Protein AF-C6KTM2-F1 (afdb_monomer)

Foldseek 3Di:
DEEEEAEPVRLVVVLCVVFVVQPPPVYHYHDPDYLVCLLVVLVVVVVPDVDYHYDHPLDPDSSLLSVLLPAQEAEQEDQLAPVSLVSSVVSVVSSVVSCVVSVHRRHYAYAHEQDDPDDDPSSVVSVVVCVVVVHHHQPAHHHNAPLVVLCSVPPHDLVPDDCVSGPPSVVNVVRVVSRVVSVVVVSVVVVVVVD

Solvent-accessible surface area (backbone atoms only — not comparable to full-atom values): 10997 Å² total; per-residue (Å²): 66,36,39,36,22,42,26,94,81,31,66,60,35,50,46,44,67,76,24,53,90,43,48,55,93,68,53,46,75,45,52,91,42,43,67,88,46,41,59,61,52,50,57,60,44,53,77,74,29,98,44,69,48,76,44,64,52,100,54,100,46,68,45,49,52,52,50,54,70,70,38,76,63,46,78,43,77,27,66,47,45,71,72,40,52,58,52,48,51,52,52,50,54,48,49,54,50,44,21,62,75,72,73,44,91,55,46,61,29,40,27,46,28,62,38,61,98,71,76,52,73,61,31,52,49,51,52,50,54,35,52,76,70,67,50,53,61,48,95,37,53,41,61,65,52,72,52,72,60,43,28,76,74,71,38,44,49,61,85,70,53,43,70,89,78,30,85,64,31,65,67,52,40,52,40,52,50,46,36,54,49,46,52,53,50,55,53,50,53,50,55,63,74,74,107

Radius of gyration: 17.2 Å; Cα contacts (8 Å, |Δi|>4): 267; chains: 1; bounding box: 42×38×42 Å

Mean predicted aligned error: 3.81 Å

Sequence (195 aa):
MTLIDADPNQPLATWASRFGDSVPKQLEVMGGINEESIVDAIDTAAEKCPFVIVDLEGSANLTASYAISRADLVLIPMRGKQLDADQAGRVIALIERESKAFRRKIDYRVVFSMTTALQSREQRHIRTTLEEKGIPILPASMMERAAFSAMFQLGGTIFDLSEEDVSNPRTAQENAQQLATAVIETLREQETAAA

pLDDT: mean 92.87, std 5.0, range [58.59, 98.06]

Structure (mmCIF, N/CA/C/O backbone):
data_AF-C6KTM2-F1
#
_entry.id   AF-C6KTM2-F1
#
loop_
_atom_site.group_PDB
_atom_site.id
_atom_site.type_symbol
_atom_site.label_atom_id
_atom_site.label_alt_id
_atom_site.label_comp_id
_atom_site.label_asym_id
_atom_site.label_entity_id
_atom_site.label_seq_id
_atom_site.pdbx_PDB_ins_code
_atom_site.Cartn_x
_atom_site.Cartn_y
_atom_site.Cartn_z
_atom_site.occupancy
_atom_site.B_iso_or_equiv
_atom_site.auth_seq_id
_atom_site.auth_comp_id
_atom_site.auth_asym_id
_atom_site.auth_atom_id
_atom_site.pdbx_PDB_model_num
ATOM 1 N N . MET A 1 1 ? -2.874 -15.654 -4.953 1.00 93.38 1 MET A N 1
ATOM 2 C CA . MET A 1 1 ? -3.136 -14.268 -4.508 1.00 93.38 1 MET A CA 1
ATOM 3 C C . MET A 1 1 ? -4.054 -13.654 -5.535 1.00 93.38 1 MET A C 1
ATOM 5 O O . MET A 1 1 ? -3.885 -13.966 -6.711 1.00 93.38 1 MET A O 1
ATOM 9 N N . THR A 1 2 ? -4.972 -12.799 -5.106 1.00 97.56 2 THR A N 1
ATOM 10 C CA . THR A 1 2 ? -5.896 -12.112 -6.011 1.00 97.56 2 THR A CA 1
ATOM 11 C C . THR A 1 2 ? -5.719 -10.604 -5.873 1.00 97.56 2 THR A C 1
ATOM 13 O O . THR A 1 2 ? -5.645 -10.085 -4.758 1.00 97.56 2 THR A O 1
ATOM 16 N N . LEU A 1 3 ? -5.611 -9.912 -7.006 1.00 96.94 3 LEU A N 1
ATOM 17 C CA . LEU A 1 3 ? -5.648 -8.456 -7.101 1.00 96.94 3 LEU A CA 1
ATOM 18 C C . LEU A 1 3 ? -7.035 -8.042 -7.585 1.00 96.94 3 LEU A C 1
ATOM 20 O O . LEU A 1 3 ? -7.502 -8.530 -8.613 1.00 96.94 3 LEU A O 1
ATOM 24 N N . ILE A 1 4 ? -7.679 -7.149 -6.851 1.00 97.56 4 ILE A N 1
ATOM 25 C CA . ILE A 1 4 ? -8.987 -6.589 -7.176 1.00 97.56 4 ILE A CA 1
ATOM 26 C C . ILE A 1 4 ? -8.757 -5.135 -7.575 1.00 97.56 4 ILE A C 1
ATOM 28 O O . ILE A 1 4 ? -8.340 -4.332 -6.748 1.00 97.56 4 ILE A O 1
ATOM 32 N N . ASP A 1 5 ? -9.002 -4.812 -8.839 1.00 95.88 5 ASP A N 1
ATOM 33 C CA . ASP A 1 5 ? -8.869 -3.470 -9.399 1.00 95.88 5 ASP A CA 1
ATOM 34 C C . ASP A 1 5 ? -10.224 -2.757 -9.347 1.00 95.88 5 ASP A C 1
ATOM 36 O O . ASP A 1 5 ? -11.117 -3.006 -10.166 1.00 95.88 5 ASP A O 1
ATOM 40 N N . ALA A 1 6 ? -10.383 -1.920 -8.324 1.00 94.19 6 ALA A N 1
ATOM 41 C CA . ALA A 1 6 ? -11.560 -1.095 -8.084 1.00 94.19 6 ALA A CA 1
ATOM 42 C C . ALA A 1 6 ? -11.273 0.401 -8.328 1.00 94.19 6 ALA A C 1
ATOM 44 O O . ALA A 1 6 ? -12.066 1.260 -7.931 1.00 94.19 6 ALA A O 1
ATOM 45 N N . ASP A 1 7 ? -10.157 0.729 -8.990 1.00 90.75 7 ASP A N 1
ATOM 46 C CA . ASP A 1 7 ? -9.934 2.054 -9.563 1.00 90.75 7 ASP A CA 1
ATOM 47 C C . ASP A 1 7 ? -10.753 2.172 -10.866 1.00 90.75 7 ASP A C 1
ATOM 49 O O . ASP A 1 7 ? -10.654 1.304 -11.742 1.00 90.75 7 ASP A O 1
ATOM 53 N N . PRO A 1 8 ? -11.549 3.240 -11.063 1.00 88.44 8 PRO A N 1
ATOM 54 C CA . PRO A 1 8 ? -12.299 3.439 -12.304 1.00 88.44 8 PRO A CA 1
ATOM 55 C C . PRO A 1 8 ? -11.443 3.431 -13.584 1.00 88.44 8 PRO A C 1
ATOM 57 O O . PRO A 1 8 ? -11.954 3.106 -14.658 1.00 88.44 8 PRO A O 1
ATOM 60 N N . ASN A 1 9 ? -10.153 3.771 -13.490 1.00 91.44 9 ASN A N 1
ATOM 61 C CA . ASN A 1 9 ? -9.197 3.750 -14.603 1.00 91.44 9 ASN A CA 1
ATOM 62 C C . ASN A 1 9 ? -8.665 2.346 -14.925 1.00 91.44 9 ASN A C 1
ATOM 64 O O . ASN A 1 9 ? -8.047 2.161 -15.974 1.00 91.44 9 ASN A O 1
ATOM 68 N N . GLN A 1 10 ? -8.887 1.377 -14.037 1.00 92.38 10 GLN A N 1
ATOM 69 C CA . GLN A 1 10 ? -8.529 -0.031 -14.185 1.00 92.38 10 GLN A CA 1
ATOM 70 C C . GLN A 1 10 ? -7.085 -0.299 -14.670 1.00 92.38 10 GLN A C 1
ATOM 72 O O . GLN A 1 10 ? -6.880 -1.026 -15.658 1.00 92.38 10 GLN A O 1
ATOM 77 N N . PRO A 1 11 ? -6.053 0.311 -14.050 1.00 92.56 11 PRO A N 1
ATOM 78 C CA . PRO A 1 11 ? -4.672 0.167 -14.502 1.00 92.56 11 PRO A CA 1
ATOM 79 C C . PRO A 1 11 ? -4.146 -1.270 -14.365 1.00 92.56 11 PRO A C 1
ATOM 81 O O . PRO A 1 11 ? -3.399 -1.724 -15.238 1.00 92.56 11 PRO A O 1
ATOM 84 N N . LEU A 1 12 ? -4.538 -2.006 -13.319 1.00 93.62 12 LEU A N 1
ATOM 85 C CA . LEU A 1 12 ? -4.083 -3.379 -13.084 1.00 93.62 12 LEU A CA 1
ATOM 86 C C . LEU A 1 12 ? -4.751 -4.351 -14.054 1.00 93.62 12 LEU A C 1
ATOM 88 O O . LEU A 1 12 ? -4.067 -5.183 -14.654 1.00 93.62 12 LEU A O 1
ATOM 92 N N . ALA A 1 13 ? -6.061 -4.221 -14.270 1.00 94.50 13 ALA A N 1
ATOM 93 C CA . ALA A 1 13 ? -6.775 -5.043 -15.244 1.00 94.50 13 ALA A CA 1
ATOM 94 C C . ALA A 1 13 ? -6.271 -4.773 -16.671 1.00 94.50 13 ALA A C 1
ATOM 96 O O . ALA A 1 13 ? -6.085 -5.703 -17.459 1.00 94.50 13 ALA A O 1
ATOM 97 N N . THR A 1 14 ? -5.967 -3.509 -16.990 1.00 94.88 14 THR A N 1
ATOM 98 C CA . THR A 1 14 ? -5.356 -3.130 -18.272 1.00 94.88 14 THR A CA 1
ATOM 99 C C . THR A 1 14 ? -3.975 -3.760 -18.448 1.00 94.88 14 THR A C 1
ATOM 101 O O . THR A 1 14 ? -3.676 -4.283 -19.523 1.00 94.88 14 THR A O 1
ATOM 104 N N . TRP A 1 15 ? -3.132 -3.737 -17.411 1.00 94.88 15 TRP A N 1
ATOM 105 C CA . TRP A 1 15 ? -1.822 -4.393 -17.428 1.00 94.88 15 TRP A CA 1
ATOM 106 C C . TRP A 1 15 ? -1.948 -5.908 -17.634 1.00 94.88 15 TRP A C 1
ATOM 108 O O . TRP A 1 15 ? -1.301 -6.452 -18.530 1.00 94.88 15 TRP A O 1
ATOM 118 N N . ALA A 1 16 ? -2.830 -6.569 -16.881 1.00 94.81 16 ALA A N 1
ATOM 119 C CA . ALA A 1 16 ? -3.033 -8.013 -16.964 1.00 94.81 16 ALA A CA 1
ATOM 120 C C . ALA A 1 16 ? -3.567 -8.448 -18.336 1.00 94.81 16 ALA A C 1
ATOM 122 O O . ALA A 1 16 ? -3.114 -9.443 -18.891 1.00 94.81 16 ALA A O 1
ATOM 123 N N . SER A 1 17 ? -4.486 -7.672 -18.918 1.00 94.88 17 SER A N 1
ATOM 124 C CA . SER A 1 17 ? -5.005 -7.915 -20.267 1.00 94.88 17 SER A CA 1
ATOM 125 C C . SER A 1 17 ? -3.928 -7.725 -21.341 1.00 94.88 17 SER A C 1
ATOM 127 O O . SER A 1 17 ? -3.798 -8.540 -22.254 1.00 94.88 17 SER A O 1
ATOM 129 N N . ARG A 1 18 ? -3.105 -6.675 -21.216 1.00 94.88 18 ARG A N 1
ATOM 130 C CA . ARG A 1 18 ? -2.030 -6.373 -22.172 1.00 94.88 18 ARG A CA 1
ATOM 131 C C . ARG A 1 18 ? -0.916 -7.421 -22.162 1.00 94.88 18 ARG A C 1
ATOM 133 O O . ARG A 1 18 ? -0.362 -7.708 -23.219 1.00 94.88 18 ARG A O 1
ATOM 140 N N . PHE A 1 19 ? -0.585 -7.964 -20.992 1.00 93.50 19 PHE A N 1
ATOM 141 C CA . PHE A 1 19 ? 0.551 -8.867 -20.790 1.00 93.50 19 PHE A CA 1
ATOM 142 C C . PHE A 1 19 ? 0.131 -10.213 -20.195 1.00 93.50 19 PHE A C 1
ATOM 144 O O . PHE A 1 19 ? 0.820 -10.732 -19.320 1.00 93.50 19 PHE A O 1
ATOM 151 N N . GLY A 1 20 ? -0.989 -10.781 -20.655 1.00 90.88 20 GLY A N 1
ATOM 152 C CA . GLY A 1 20 ? -1.589 -11.984 -20.064 1.00 90.88 20 GLY A CA 1
ATOM 153 C C . GLY A 1 20 ? -0.616 -13.153 -19.867 1.00 90.88 20 GLY A C 1
ATOM 154 O O . GLY A 1 20 ? -0.625 -13.775 -18.810 1.00 90.88 20 GLY A O 1
ATOM 155 N N . ASP A 1 21 ? 0.280 -13.396 -20.829 1.00 91.44 21 ASP A N 1
ATOM 156 C CA . ASP A 1 21 ? 1.285 -14.470 -20.745 1.00 91.44 21 ASP A CA 1
ATOM 157 C C . ASP A 1 21 ? 2.376 -14.216 -19.690 1.00 91.44 21 ASP A C 1
ATOM 159 O O . ASP A 1 21 ? 3.001 -15.158 -19.199 1.00 91.44 21 ASP A O 1
ATOM 163 N N . SER A 1 22 ? 2.598 -12.951 -19.330 1.00 90.88 22 SER A N 1
ATOM 164 C CA . SER A 1 22 ? 3.580 -12.528 -18.328 1.00 90.88 22 SER A CA 1
ATOM 165 C C . SER A 1 22 ? 2.972 -12.387 -16.930 1.00 90.88 22 SER A C 1
ATOM 167 O O . SER A 1 22 ? 3.706 -12.168 -15.966 1.00 90.88 22 SER A O 1
ATOM 169 N N . VAL A 1 23 ? 1.647 -12.498 -16.785 1.00 91.56 23 VAL A N 1
ATOM 170 C CA . VAL A 1 23 ? 1.006 -12.525 -15.466 1.00 91.56 23 VAL A CA 1
ATOM 171 C C . VAL A 1 23 ? 1.365 -13.851 -14.781 1.00 91.56 23 VAL A C 1
ATOM 173 O O . VAL A 1 23 ? 1.149 -14.922 -15.357 1.00 91.56 23 VAL A O 1
ATOM 176 N N . PRO A 1 24 ? 1.903 -13.836 -13.545 1.00 92.50 24 PRO A N 1
ATOM 177 C CA . PRO A 1 24 ? 2.220 -15.068 -12.836 1.00 92.50 24 PRO A CA 1
ATOM 178 C C . PRO A 1 24 ? 1.001 -15.988 -12.721 1.00 92.50 24 PRO A C 1
ATOM 180 O O . PRO A 1 24 ? -0.062 -15.565 -12.285 1.00 92.50 24 PRO A O 1
ATOM 183 N N . LYS A 1 25 ? 1.162 -17.285 -13.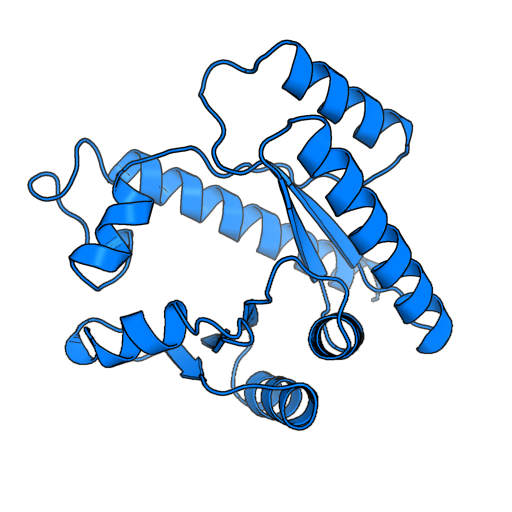011 1.00 91.38 25 LYS A N 1
ATOM 184 C CA . LYS A 1 25 ? 0.049 -18.263 -13.014 1.00 91.38 25 LYS A CA 1
ATOM 185 C C . LYS A 1 25 ? -0.719 -18.386 -11.689 1.00 91.38 25 LYS A C 1
ATOM 187 O O . LYS A 1 25 ? -1.819 -18.920 -11.668 1.00 91.38 25 LYS A O 1
ATOM 192 N N . GLN A 1 26 ? -0.109 -17.969 -10.581 1.00 91.06 26 GLN A N 1
ATOM 193 C CA . GLN A 1 26 ? -0.693 -18.003 -9.232 1.00 91.06 26 GLN A CA 1
ATOM 194 C C . GLN A 1 26 ? -1.328 -16.661 -8.815 1.00 91.06 26 GLN A C 1
ATOM 196 O O . GLN A 1 26 ? -1.766 -16.509 -7.666 1.00 91.06 26 GLN A O 1
ATOM 201 N N . LEU A 1 27 ? -1.323 -15.684 -9.724 1.00 93.69 27 LEU A N 1
ATOM 202 C CA . LEU A 1 27 ? -1.894 -14.360 -9.556 1.00 93.69 27 LEU A CA 1
ATOM 203 C C . LEU A 1 27 ? -3.165 -14.251 -10.396 1.00 93.69 27 LEU A C 1
ATOM 205 O O . LEU A 1 27 ? -3.128 -14.381 -11.616 1.00 93.69 27 LEU A O 1
ATOM 209 N N . GLU A 1 28 ? -4.280 -13.986 -9.732 1.00 95.31 28 GLU A N 1
ATOM 210 C CA . GLU A 1 28 ? -5.537 -13.629 -10.383 1.00 95.31 28 GLU A CA 1
ATOM 211 C C . GLU A 1 28 ? -5.707 -12.108 -10.338 1.00 95.31 28 GLU A C 1
ATOM 213 O O . GLU A 1 28 ? -5.408 -11.487 -9.318 1.00 95.31 28 GLU A O 1
ATOM 218 N N . VAL A 1 29 ? -6.178 -11.506 -11.433 1.00 96.06 29 VAL A N 1
ATOM 219 C CA . VAL A 1 29 ? -6.493 -10.073 -11.503 1.00 96.06 29 VAL A CA 1
ATOM 220 C C . VAL A 1 29 ? -7.954 -9.917 -11.903 1.00 96.06 29 VAL A C 1
ATOM 222 O O . VAL A 1 29 ? -8.361 -10.367 -12.973 1.00 96.06 29 VAL A O 1
ATOM 225 N N . MET A 1 30 ? -8.738 -9.282 -11.038 1.00 95.81 30 MET A N 1
ATOM 226 C CA . MET A 1 30 ? -10.159 -9.013 -11.230 1.00 95.81 30 MET A CA 1
ATOM 227 C C . MET A 1 30 ? -10.354 -7.522 -11.502 1.00 95.81 30 MET A C 1
ATOM 229 O O . MET A 1 30 ? -10.044 -6.703 -10.644 1.00 95.81 30 MET A O 1
ATOM 233 N N . GLY A 1 31 ? -10.856 -7.173 -12.687 1.00 94.81 31 GLY A N 1
ATOM 234 C CA . GLY A 1 31 ? -11.213 -5.798 -13.057 1.00 94.81 31 GLY A CA 1
ATOM 235 C C . GLY A 1 31 ? -12.721 -5.558 -13.075 1.00 94.81 31 GLY A C 1
ATOM 236 O O . GLY A 1 31 ? -13.510 -6.479 -12.862 1.00 94.81 31 GLY A O 1
ATOM 237 N N . GLY A 1 32 ? -13.120 -4.322 -13.379 1.00 90.38 32 GLY A N 1
ATOM 238 C CA . GLY A 1 32 ? -14.528 -3.930 -13.498 1.00 90.38 32 GLY A CA 1
ATOM 239 C C . GLY A 1 32 ? -15.298 -3.960 -12.177 1.00 90.38 32 GLY A C 1
ATOM 240 O O . GLY A 1 32 ? -16.504 -4.194 -12.183 1.00 90.38 32 GLY A O 1
ATOM 241 N N . ILE A 1 33 ? -14.603 -3.762 -11.057 1.00 93.94 33 ILE A N 1
ATOM 242 C CA . ILE A 1 33 ? -15.175 -3.833 -9.714 1.00 93.94 33 ILE A CA 1
ATOM 243 C C . ILE A 1 33 ? -15.744 -2.469 -9.322 1.00 93.94 33 ILE A C 1
ATOM 245 O O . ILE A 1 33 ? -15.085 -1.444 -9.480 1.00 93.94 33 ILE A O 1
ATOM 249 N N . ASN A 1 34 ? -16.972 -2.457 -8.806 1.00 91.75 34 ASN A N 1
ATOM 250 C CA . ASN A 1 34 ? -17.676 -1.246 -8.384 1.00 91.75 34 ASN A CA 1
ATOM 251 C C . ASN A 1 34 ? -18.294 -1.418 -6.986 1.00 91.75 34 ASN A C 1
ATOM 253 O O . ASN A 1 34 ? -18.115 -2.448 -6.334 1.00 91.75 34 ASN A O 1
ATOM 257 N N . GLU A 1 35 ? -19.029 -0.413 -6.513 1.00 91.69 35 GLU A N 1
ATOM 258 C CA . GLU A 1 35 ? -19.668 -0.428 -5.197 1.00 91.69 35 GLU A CA 1
ATOM 259 C C . GLU A 1 35 ? -20.686 -1.564 -5.006 1.00 91.69 35 GLU A C 1
ATOM 261 O O . GLU A 1 35 ? -20.894 -1.992 -3.872 1.00 91.69 35 GLU A O 1
ATOM 266 N N . GLU A 1 36 ? -21.294 -2.072 -6.082 1.00 93.94 36 GLU A N 1
ATOM 267 C CA . GLU A 1 36 ? -22.269 -3.166 -6.028 1.00 93.94 36 GLU A CA 1
ATOM 268 C C . GLU A 1 36 ? -21.584 -4.536 -5.944 1.00 93.94 36 GLU A C 1
ATOM 270 O O . GLU A 1 36 ? -22.114 -5.446 -5.310 1.00 93.94 36 GLU A O 1
ATOM 275 N N . SER A 1 37 ? -20.406 -4.692 -6.558 1.00 96.00 37 SER A N 1
ATOM 276 C CA . SER A 1 37 ? -19.728 -5.987 -6.697 1.00 96.00 37 SER A CA 1
ATOM 277 C C . SER A 1 37 ? -18.535 -6.187 -5.760 1.00 96.00 37 SER A C 1
ATOM 279 O O . SER A 1 37 ? -18.051 -7.310 -5.623 1.00 96.00 37 SER A O 1
ATOM 281 N N . ILE A 1 38 ? -18.008 -5.121 -5.147 1.00 96.25 38 ILE A N 1
ATOM 282 C CA . ILE A 1 38 ? -16.731 -5.178 -4.420 1.00 96.25 38 ILE A CA 1
ATOM 283 C C . ILE A 1 38 ? -16.760 -6.107 -3.208 1.00 96.25 38 ILE A C 1
ATOM 285 O O . ILE A 1 38 ? -15.786 -6.814 -2.963 1.00 96.25 38 ILE A O 1
ATOM 289 N N . VAL A 1 39 ? -17.869 -6.137 -2.470 1.00 96.50 39 VAL A N 1
ATOM 290 C CA . VAL A 1 39 ? -18.004 -6.993 -1.286 1.00 96.50 39 VAL A CA 1
ATOM 291 C C . VAL A 1 39 ? -17.942 -8.464 -1.690 1.00 96.50 39 VAL A C 1
ATOM 293 O O . VAL A 1 39 ? -17.097 -9.199 -1.184 1.00 96.50 39 VAL A O 1
ATOM 296 N N . ASP A 1 40 ? -18.763 -8.862 -2.661 1.00 97.06 40 ASP A N 1
ATOM 297 C CA . ASP A 1 40 ? -18.817 -10.243 -3.146 1.00 97.06 40 ASP A CA 1
ATOM 298 C C . ASP A 1 40 ? -17.491 -10.674 -3.787 1.00 97.06 40 ASP A C 1
ATOM 300 O O . ASP A 1 40 ? -17.060 -11.819 -3.624 1.00 97.06 40 ASP A O 1
ATOM 304 N N . ALA A 1 41 ? -16.814 -9.759 -4.492 1.00 97.38 41 ALA A N 1
ATOM 305 C CA . ALA A 1 41 ? -15.506 -10.015 -5.085 1.00 97.38 41 ALA A CA 1
ATOM 306 C C . ALA A 1 41 ? -14.433 -10.290 -4.021 1.00 97.38 41 ALA A C 1
ATOM 308 O O . ALA A 1 41 ? -13.673 -11.249 -4.166 1.00 97.38 41 ALA A O 1
ATOM 309 N N . ILE A 1 42 ? -14.389 -9.488 -2.950 1.00 97.81 42 ILE A N 1
ATOM 310 C CA . ILE A 1 42 ? -13.453 -9.689 -1.835 1.00 97.81 42 ILE A CA 1
ATOM 311 C C . ILE A 1 42 ? -13.747 -11.013 -1.129 1.00 97.81 42 ILE A C 1
ATOM 313 O O . ILE A 1 42 ? -12.832 -11.822 -0.970 1.00 97.81 42 ILE A O 1
ATOM 317 N N . ASP A 1 43 ? -15.007 -11.256 -0.759 1.00 96.88 43 ASP A N 1
ATOM 318 C CA . ASP A 1 43 ? -15.405 -12.446 -0.001 1.00 96.88 43 ASP A CA 1
ATOM 319 C C . ASP A 1 43 ? -15.110 -13.728 -0.819 1.00 96.88 43 ASP A C 1
ATOM 321 O O . ASP A 1 43 ? -14.467 -14.655 -0.324 1.00 96.88 43 ASP A O 1
ATOM 325 N N . THR A 1 44 ? -15.429 -13.736 -2.121 1.00 96.62 44 THR A N 1
ATOM 326 C CA . THR A 1 44 ? -15.120 -14.860 -3.031 1.00 96.62 44 THR A CA 1
ATOM 327 C C . THR A 1 44 ? -13.615 -15.092 -3.206 1.00 96.62 44 THR A C 1
ATOM 329 O O . THR A 1 44 ? -13.167 -16.236 -3.329 1.00 96.62 44 THR A O 1
ATOM 332 N N . ALA A 1 45 ? -12.815 -14.026 -3.280 1.00 97.38 45 ALA A N 1
ATOM 333 C CA . ALA A 1 45 ? -11.366 -14.139 -3.430 1.00 97.38 45 ALA A CA 1
ATOM 334 C C . ALA A 1 45 ? -10.700 -14.657 -2.143 1.00 97.38 45 ALA A C 1
ATOM 336 O O . ALA A 1 45 ? -9.788 -15.490 -2.212 1.00 97.38 45 ALA A O 1
ATOM 337 N N . ALA A 1 46 ? -11.188 -14.212 -0.982 1.00 96.44 46 ALA A N 1
ATOM 338 C CA . ALA A 1 46 ? -10.687 -14.604 0.333 1.00 96.44 46 ALA A CA 1
ATOM 339 C C . ALA A 1 46 ? -10.924 -16.094 0.633 1.00 96.44 46 ALA A C 1
ATOM 341 O O . ALA A 1 46 ? -10.092 -16.736 1.269 1.00 96.44 46 ALA A O 1
ATOM 342 N N . GLU A 1 47 ? -12.001 -16.685 0.107 1.00 96.12 47 GLU A N 1
ATOM 343 C CA . GLU A 1 47 ? -12.241 -18.134 0.208 1.00 96.12 47 GLU A CA 1
ATOM 344 C C . GLU A 1 47 ? -11.196 -18.979 -0.540 1.00 96.12 47 GLU A C 1
ATOM 346 O O . GLU A 1 47 ? -10.970 -20.142 -0.201 1.00 96.12 47 GLU A O 1
ATOM 351 N N . LYS A 1 48 ? -10.560 -18.420 -1.576 1.00 94.25 48 LYS A N 1
ATOM 352 C CA . LYS A 1 48 ? -9.684 -19.167 -2.495 1.00 94.25 48 LYS A CA 1
ATOM 353 C C . LYS A 1 48 ? -8.202 -18.947 -2.239 1.00 94.25 48 LYS A C 1
ATOM 355 O O . LYS A 1 48 ? -7.389 -19.790 -2.625 1.00 94.25 48 LYS A O 1
ATOM 360 N N . CYS A 1 49 ? -7.818 -17.809 -1.667 1.00 93.44 49 CYS A N 1
ATOM 361 C CA . CYS A 1 49 ? -6.414 -17.465 -1.508 1.00 93.44 49 CYS A CA 1
ATOM 362 C C . CYS A 1 49 ? -6.132 -16.685 -0.216 1.00 93.44 49 CYS A C 1
ATOM 364 O O . CYS A 1 49 ? -6.979 -15.938 0.257 1.00 93.44 49 CYS A O 1
ATOM 366 N N . PRO A 1 50 ? -4.914 -16.818 0.342 1.00 91.25 50 PRO A N 1
ATOM 367 C CA . PRO A 1 50 ? -4.577 -16.224 1.637 1.00 91.25 50 PRO A CA 1
ATOM 368 C C . PRO A 1 50 ? -4.377 -14.704 1.592 1.00 91.25 50 PRO A C 1
ATOM 370 O O . PRO A 1 50 ? -4.327 -14.068 2.634 1.00 91.25 50 PRO A O 1
ATOM 373 N N . PHE A 1 51 ? -4.207 -14.125 0.400 1.00 95.94 51 PHE A N 1
ATOM 374 C CA . PHE A 1 51 ? -3.969 -12.696 0.228 1.00 95.94 51 PHE A CA 1
ATOM 375 C C . PHE A 1 51 ? -4.828 -12.160 -0.910 1.00 95.94 51 PHE A C 1
ATOM 377 O O . PHE A 1 51 ? -4.680 -12.592 -2.061 1.00 95.94 51 PHE A O 1
ATOM 384 N N . VAL A 1 52 ? -5.665 -11.184 -0.566 1.00 97.75 52 VAL A N 1
ATOM 385 C CA . VAL A 1 52 ? -6.467 -10.377 -1.483 1.00 97.75 52 VAL A CA 1
ATOM 386 C C . VAL A 1 52 ? -6.007 -8.931 -1.336 1.00 97.75 52 VAL A C 1
ATOM 388 O O . VAL A 1 52 ? -6.052 -8.375 -0.240 1.00 97.75 52 VAL A O 1
ATOM 391 N N . ILE A 1 53 ? -5.530 -8.327 -2.421 1.00 97.38 53 ILE A N 1
ATOM 392 C CA . ILE A 1 53 ? -5.121 -6.918 -2.443 1.00 97.38 53 ILE A CA 1
ATOM 393 C C . ILE A 1 53 ? -6.147 -6.157 -3.269 1.00 97.38 53 ILE A C 1
ATOM 395 O O . ILE A 1 53 ? -6.362 -6.479 -4.435 1.00 97.38 53 ILE A O 1
ATOM 399 N N . VAL A 1 54 ? -6.768 -5.153 -2.659 1.00 97.12 54 VAL A N 1
ATOM 400 C CA . VAL A 1 54 ? -7.762 -4.299 -3.310 1.00 97.12 54 VAL A CA 1
ATOM 401 C C . VAL A 1 54 ? -7.102 -2.969 -3.648 1.00 97.12 54 VAL A C 1
ATOM 403 O O . VAL A 1 54 ? -6.689 -2.242 -2.745 1.00 97.12 54 VAL A O 1
ATOM 406 N N . ASP A 1 55 ? -6.986 -2.675 -4.938 1.00 94.56 55 ASP A N 1
ATOM 407 C CA . ASP A 1 55 ? -6.544 -1.379 -5.438 1.00 94.56 55 ASP A CA 1
ATOM 408 C C . ASP A 1 55 ? -7.754 -0.456 -5.572 1.00 94.56 55 ASP A C 1
ATOM 410 O O . ASP A 1 55 ? -8.760 -0.810 -6.189 1.00 94.56 55 ASP A O 1
ATOM 414 N N . LEU A 1 56 ? -7.674 0.704 -4.929 1.00 91.81 56 LEU A N 1
ATOM 415 C CA . LEU A 1 56 ? -8.762 1.669 -4.818 1.00 91.81 56 LEU A CA 1
ATOM 416 C C . LEU A 1 56 ? -8.283 3.011 -5.347 1.00 91.81 56 LEU A C 1
ATOM 418 O O . LEU A 1 56 ? -7.149 3.422 -5.092 1.00 91.81 56 LEU A O 1
ATOM 422 N N . GLU A 1 57 ? -9.186 3.758 -5.976 1.00 83.44 57 GLU A N 1
ATOM 423 C CA . GLU A 1 57 ? -8.901 5.160 -6.259 1.00 83.44 57 GLU A CA 1
ATOM 424 C C . GLU A 1 57 ? -8.710 5.966 -4.960 1.00 83.44 57 GLU A C 1
ATOM 426 O O . GLU A 1 57 ? -9.284 5.667 -3.911 1.00 83.44 57 GLU A O 1
ATOM 431 N N . GLY A 1 58 ? -7.930 7.048 -5.025 1.00 70.25 58 GLY A N 1
ATOM 432 C CA . GLY A 1 58 ? -7.591 7.886 -3.864 1.00 70.25 58 GLY A CA 1
ATOM 433 C C . GLY A 1 58 ? -8.739 8.735 -3.295 1.00 70.25 58 GLY A C 1
ATOM 434 O O . GLY A 1 58 ? -8.478 9.756 -2.654 1.00 70.25 58 GLY A O 1
ATOM 435 N N . SER A 1 59 ? -9.997 8.376 -3.560 1.00 74.19 59 SER A N 1
ATOM 436 C CA . SER A 1 59 ? -11.188 9.108 -3.134 1.00 74.19 59 SER A CA 1
ATOM 437 C C . SER A 1 59 ? -11.923 8.374 -2.002 1.00 74.19 59 SER A C 1
ATOM 439 O O . SER A 1 59 ? -11.947 7.149 -1.919 1.00 74.19 59 SER A O 1
ATOM 441 N N . ALA A 1 60 ? -12.535 9.134 -1.088 1.00 74.00 60 ALA A N 1
ATOM 442 C CA . ALA A 1 60 ? -13.357 8.580 -0.011 1.00 74.00 60 ALA A CA 1
ATOM 443 C C . ALA A 1 60 ? -14.787 8.300 -0.516 1.00 74.00 60 ALA A C 1
ATOM 445 O O . ALA A 1 60 ? -15.729 9.007 -0.151 1.00 74.00 60 ALA A O 1
ATOM 446 N N . ASN A 1 61 ? -14.930 7.304 -1.391 1.00 85.25 61 ASN A N 1
ATOM 447 C CA . ASN A 1 61 ? -16.198 6.902 -2.008 1.00 85.25 61 ASN A CA 1
ATOM 448 C C . ASN A 1 61 ? -16.827 5.664 -1.317 1.00 85.25 61 ASN A C 1
ATOM 450 O O . ASN A 1 61 ? -16.312 5.147 -0.321 1.00 85.25 61 ASN A O 1
ATOM 454 N N . LEU A 1 62 ? -17.983 5.212 -1.821 1.00 90.12 62 LEU A N 1
ATOM 455 C CA . LEU A 1 62 ? -18.688 4.031 -1.297 1.00 90.12 62 LEU A CA 1
ATOM 456 C C . LEU A 1 62 ? -17.881 2.744 -1.490 1.00 90.12 62 LEU A C 1
ATOM 458 O O . LEU A 1 62 ? -17.765 1.955 -0.556 1.00 90.12 62 LEU A O 1
ATOM 462 N N . THR A 1 63 ? -17.269 2.569 -2.659 1.00 92.25 63 THR A N 1
ATOM 463 C CA . THR A 1 63 ? -16.401 1.431 -2.980 1.00 92.25 63 THR A CA 1
ATOM 464 C C . THR A 1 63 ? -15.274 1.281 -1.953 1.00 92.25 63 THR A C 1
ATOM 466 O O . THR A 1 63 ? -15.086 0.204 -1.389 1.00 92.25 63 THR A O 1
ATOM 469 N N . ALA A 1 64 ? -14.595 2.378 -1.607 1.00 91.69 64 ALA A N 1
ATOM 470 C CA . ALA A 1 64 ? -13.558 2.416 -0.583 1.00 91.69 64 ALA A CA 1
ATOM 471 C C . ALA A 1 64 ? -14.107 2.089 0.812 1.00 91.69 64 ALA A C 1
ATOM 473 O O . ALA A 1 64 ? -13.487 1.323 1.543 1.00 91.69 64 ALA A O 1
ATOM 474 N N . SER A 1 65 ? -15.279 2.616 1.182 1.00 92.50 65 SER A N 1
ATOM 475 C CA . SER A 1 65 ? -15.946 2.286 2.453 1.00 92.50 65 SER A CA 1
ATOM 476 C C . SER A 1 65 ? -16.229 0.781 2.570 1.00 92.50 65 SER A C 1
ATOM 478 O O . SER A 1 65 ? -15.886 0.166 3.584 1.00 92.50 65 SER A O 1
ATOM 480 N N . TYR A 1 66 ? -16.757 0.155 1.515 1.00 94.12 66 TYR A N 1
ATOM 481 C CA . TYR A 1 66 ? -17.015 -1.285 1.496 1.00 94.12 66 TYR A CA 1
ATOM 482 C C . TYR A 1 66 ? -15.737 -2.122 1.529 1.00 94.12 66 TYR A C 1
ATOM 484 O O . TYR A 1 66 ? -15.663 -3.063 2.323 1.00 94.12 66 TYR A O 1
ATOM 492 N N . ALA A 1 67 ? -14.709 -1.750 0.768 1.00 94.88 67 ALA A N 1
ATOM 493 C CA . ALA A 1 67 ? -13.410 -2.415 0.827 1.00 94.88 67 ALA A CA 1
ATOM 494 C C . ALA A 1 67 ? -12.783 -2.333 2.228 1.00 94.88 67 ALA A C 1
ATOM 496 O O . ALA A 1 67 ? -12.390 -3.351 2.797 1.00 94.88 67 ALA A O 1
ATOM 497 N N . ILE A 1 68 ? -12.769 -1.139 2.831 1.00 94.75 68 ILE A N 1
ATOM 498 C CA . ILE A 1 68 ? -12.277 -0.910 4.198 1.00 94.75 68 ILE A CA 1
ATOM 499 C C . ILE A 1 68 ? -13.051 -1.775 5.197 1.00 94.75 68 ILE A C 1
ATOM 501 O O . ILE A 1 68 ? -12.447 -2.383 6.080 1.00 94.75 68 ILE A O 1
ATOM 505 N N . SER A 1 69 ? -14.373 -1.906 5.037 1.00 92.88 69 SER A N 1
ATOM 506 C CA . SER A 1 69 ? -15.191 -2.735 5.929 1.00 92.88 69 SER A CA 1
ATOM 507 C C . SER A 1 69 ? -14.758 -4.206 5.962 1.00 92.88 69 SER A C 1
ATOM 509 O O . SER A 1 69 ? -14.928 -4.853 6.999 1.00 92.88 69 SER A O 1
ATOM 511 N N . ARG A 1 70 ? -14.153 -4.712 4.876 1.00 94.81 70 ARG A N 1
ATOM 512 C CA . ARG A 1 70 ? -13.662 -6.092 4.721 1.00 94.81 70 ARG A CA 1
ATOM 513 C C . ARG A 1 70 ? -12.162 -6.263 4.966 1.00 94.81 70 ARG A C 1
ATOM 515 O O . ARG A 1 70 ? -11.741 -7.363 5.286 1.00 94.81 70 ARG A O 1
ATOM 522 N N . ALA A 1 71 ? -11.366 -5.199 4.889 1.00 95.69 71 ALA A N 1
ATOM 523 C CA . ALA A 1 71 ? -9.908 -5.280 4.987 1.00 95.69 71 ALA A CA 1
ATOM 524 C C . ALA A 1 71 ? -9.396 -5.624 6.398 1.00 95.69 71 ALA A C 1
ATOM 526 O O . ALA A 1 71 ? -9.805 -5.003 7.378 1.00 95.69 71 ALA A O 1
ATOM 527 N N . ASP A 1 72 ? -8.450 -6.552 6.516 1.00 95.38 72 ASP A N 1
ATOM 528 C CA . ASP A 1 72 ? -7.739 -6.801 7.784 1.00 95.38 72 ASP A CA 1
ATOM 529 C C . ASP A 1 72 ? -6.691 -5.717 8.075 1.00 95.38 72 ASP A C 1
ATOM 531 O O . ASP A 1 72 ? -6.448 -5.341 9.223 1.00 95.38 72 ASP A O 1
ATOM 535 N N . LEU A 1 73 ? -6.118 -5.153 7.009 1.00 97.06 73 LEU A N 1
ATOM 536 C CA . LEU A 1 73 ? -5.157 -4.064 7.063 1.00 97.06 73 LEU A CA 1
ATOM 537 C C . LEU A 1 73 ? -5.370 -3.102 5.891 1.00 97.06 73 LEU A C 1
ATOM 539 O O . LEU A 1 73 ? -5.381 -3.515 4.732 1.00 97.06 73 LEU A O 1
ATOM 543 N N . VAL A 1 74 ? -5.462 -1.806 6.188 1.00 96.69 74 VAL A N 1
ATOM 544 C CA . VAL A 1 74 ? -5.498 -0.738 5.181 1.00 96.69 74 VAL A CA 1
ATOM 545 C C . VAL A 1 74 ? -4.134 -0.053 5.089 1.00 96.69 74 VAL A C 1
ATOM 547 O O . VAL A 1 74 ? -3.615 0.478 6.072 1.00 96.69 74 VAL A O 1
ATOM 550 N N . LEU A 1 75 ? -3.543 -0.025 3.895 1.00 97.00 75 LEU A N 1
ATOM 551 C CA . LEU A 1 75 ? -2.308 0.717 3.632 1.00 97.00 75 LEU A CA 1
ATOM 552 C C . LEU A 1 75 ? -2.646 2.097 3.066 1.00 97.00 75 LEU A C 1
ATOM 554 O O . LEU A 1 75 ? -3.394 2.208 2.100 1.00 97.00 75 LEU A O 1
ATOM 558 N N . ILE A 1 76 ? -2.079 3.149 3.656 1.00 95.62 76 ILE A N 1
ATOM 559 C CA . ILE A 1 76 ? -2.321 4.541 3.254 1.00 95.62 76 ILE A CA 1
ATOM 560 C C . ILE A 1 76 ? -1.032 5.104 2.639 1.00 95.62 76 ILE A C 1
ATOM 562 O O . ILE A 1 76 ? -0.170 5.598 3.377 1.00 95.62 76 ILE A O 1
ATOM 566 N N . PRO A 1 77 ? -0.841 4.997 1.310 1.00 94.38 77 PRO A N 1
ATOM 567 C CA . PRO A 1 77 ? 0.360 5.492 0.651 1.00 94.38 77 PRO A CA 1
ATOM 568 C C . PRO A 1 77 ? 0.406 7.030 0.616 1.00 94.38 77 PRO A C 1
ATOM 570 O O . PRO A 1 77 ? -0.574 7.688 0.281 1.00 94.38 77 PRO A O 1
ATOM 573 N N . MET A 1 78 ? 1.569 7.617 0.914 1.00 93.69 78 MET A N 1
ATOM 574 C CA . MET A 1 78 ? 1.826 9.063 0.788 1.00 93.69 78 MET A CA 1
ATOM 575 C C . MET A 1 78 ? 3.277 9.366 0.412 1.00 93.69 78 MET A C 1
ATOM 577 O O . MET A 1 78 ? 4.164 8.590 0.753 1.00 93.69 78 MET A O 1
ATOM 581 N N . ARG A 1 79 ? 3.567 10.501 -0.236 1.00 92.00 79 ARG A N 1
ATOM 582 C CA . ARG A 1 79 ? 4.950 10.877 -0.604 1.00 92.00 79 ARG A CA 1
ATOM 583 C C . ARG A 1 79 ? 5.684 11.657 0.486 1.00 92.00 79 ARG A C 1
ATOM 585 O O . ARG A 1 79 ? 6.852 11.999 0.328 1.00 92.00 79 ARG A O 1
ATOM 592 N N . GLY A 1 80 ? 5.008 11.947 1.597 1.00 87.88 80 GLY A N 1
ATOM 593 C CA . GLY A 1 80 ? 5.551 12.785 2.663 1.00 87.88 80 GLY A CA 1
ATOM 594 C C . GLY A 1 80 ? 5.574 14.265 2.296 1.00 87.88 80 GLY A C 1
ATOM 595 O O . GLY A 1 80 ? 6.552 14.951 2.585 1.00 87.88 80 GLY A O 1
ATOM 596 N N . LYS A 1 81 ? 4.499 14.734 1.654 1.00 90.94 81 LYS A N 1
ATOM 597 C CA . LYS A 1 81 ? 4.182 16.152 1.450 1.00 90.94 81 LYS A CA 1
ATOM 598 C C . LYS A 1 81 ? 2.916 16.526 2.213 1.00 90.94 81 LYS A C 1
ATOM 600 O O . LYS A 1 81 ? 2.080 15.659 2.475 1.00 90.94 81 LYS A O 1
ATOM 605 N N . GLN A 1 82 ? 2.743 17.812 2.519 1.00 87.69 82 GLN A N 1
ATOM 606 C CA . GLN A 1 82 ? 1.594 18.271 3.311 1.00 87.69 82 GLN A CA 1
ATOM 607 C C . GLN A 1 82 ? 0.242 17.875 2.693 1.00 87.69 82 GLN A C 1
ATOM 609 O O . GLN A 1 82 ? -0.637 17.392 3.398 1.00 87.69 82 GLN A O 1
ATOM 614 N N . LEU A 1 83 ? 0.096 18.005 1.369 1.00 87.81 83 LEU A N 1
ATOM 615 C CA . LEU A 1 83 ? -1.143 17.639 0.676 1.00 87.81 83 LEU A CA 1
ATOM 616 C C . LEU A 1 83 ? -1.500 16.153 0.854 1.00 87.81 83 LEU A C 1
ATOM 618 O O . LEU A 1 83 ? -2.675 15.818 1.005 1.00 87.81 83 LEU A O 1
ATOM 622 N N . ASP A 1 84 ? -0.498 15.270 0.864 1.00 87.88 84 ASP A N 1
ATOM 623 C CA . ASP A 1 84 ? -0.726 13.840 1.079 1.00 87.88 84 ASP A CA 1
ATOM 624 C C . ASP A 1 84 ? -1.140 13.564 2.531 1.00 87.88 84 ASP A C 1
ATOM 626 O O . ASP A 1 84 ? -1.981 12.703 2.780 1.00 87.88 84 ASP A O 1
ATOM 630 N N . ALA A 1 85 ? -0.577 14.305 3.494 1.00 87.88 85 ALA A N 1
ATOM 631 C CA . ALA A 1 85 ? -0.949 14.199 4.905 1.00 87.88 85 ALA A CA 1
ATOM 632 C C .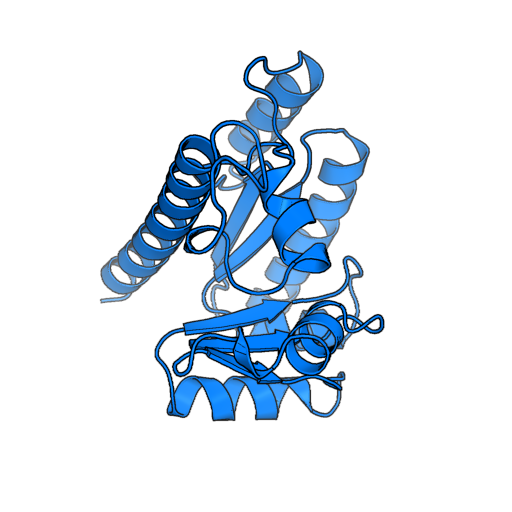 ALA A 1 85 ? -2.416 14.585 5.138 1.00 87.88 85 ALA A C 1
ATOM 634 O O . ALA A 1 85 ? -3.119 13.909 5.894 1.00 87.88 85 ALA A O 1
ATOM 635 N N . ASP A 1 86 ? -2.902 15.608 4.434 1.00 88.38 86 ASP A N 1
ATOM 636 C CA . ASP A 1 86 ? -4.305 16.015 4.495 1.00 88.38 86 ASP A CA 1
ATOM 637 C C . ASP A 1 86 ? -5.238 14.930 3.923 1.00 88.38 86 ASP A C 1
ATOM 639 O O . ASP A 1 86 ? -6.296 14.664 4.499 1.00 88.38 86 ASP A O 1
ATOM 643 N N . GLN A 1 87 ? -4.853 14.261 2.824 1.00 89.00 87 GLN A N 1
ATOM 644 C CA . GLN A 1 87 ? -5.639 13.143 2.277 1.00 89.00 87 GLN A CA 1
ATOM 645 C C . GLN A 1 87 ? -5.598 11.911 3.183 1.00 89.00 87 GLN A C 1
ATOM 647 O O . GLN A 1 87 ? -6.644 11.320 3.450 1.00 89.00 87 GLN A O 1
ATOM 652 N N . ALA A 1 88 ? -4.430 11.562 3.725 1.00 91.25 88 ALA A N 1
ATOM 653 C CA . ALA A 1 88 ? -4.302 10.467 4.681 1.00 91.25 88 ALA A CA 1
ATOM 654 C C . ALA A 1 88 ? -5.203 10.681 5.906 1.00 91.25 88 ALA A C 1
ATOM 656 O O . ALA A 1 88 ? -5.870 9.746 6.339 1.00 91.25 88 ALA A O 1
ATOM 657 N N . GLY A 1 89 ? -5.312 11.916 6.410 1.00 92.12 89 GLY A N 1
ATOM 658 C CA . GLY A 1 89 ? -6.237 12.250 7.496 1.00 92.12 89 GLY A CA 1
ATOM 659 C C . GLY A 1 89 ? -7.704 11.939 7.170 1.00 92.12 89 GLY A C 1
ATOM 660 O O . GLY A 1 89 ? -8.430 11.444 8.030 1.00 92.12 89 GLY A O 1
ATOM 661 N N . ARG A 1 90 ? -8.143 12.164 5.923 1.00 91.00 90 ARG A N 1
ATOM 662 C CA . ARG A 1 90 ? -9.508 11.826 5.475 1.00 91.00 90 ARG A CA 1
ATOM 663 C C . ARG A 1 90 ? -9.735 10.318 5.419 1.00 91.00 90 ARG A C 1
ATOM 665 O O . ARG A 1 90 ? -10.793 9.856 5.836 1.00 91.00 90 ARG A O 1
ATOM 672 N N . VAL A 1 91 ? -8.746 9.566 4.935 1.00 92.06 91 VAL A N 1
ATOM 673 C CA . VAL A 1 91 ? -8.801 8.097 4.889 1.00 92.06 91 VAL A CA 1
ATOM 674 C C . VAL A 1 91 ? -8.825 7.514 6.302 1.00 92.06 91 VAL A C 1
ATOM 676 O O . VAL A 1 91 ? -9.648 6.653 6.586 1.00 92.06 91 VAL A O 1
ATOM 679 N N . ILE A 1 92 ? -8.006 8.034 7.222 1.00 94.31 92 ILE A N 1
ATOM 680 C CA . ILE A 1 92 ? -8.013 7.614 8.633 1.00 94.31 92 ILE A CA 1
ATOM 681 C C . ILE A 1 92 ? -9.386 7.869 9.265 1.00 94.31 92 ILE A C 1
ATOM 683 O O . ILE A 1 92 ? -9.964 6.960 9.854 1.00 94.31 92 ILE A O 1
ATOM 687 N N . ALA A 1 93 ? -9.959 9.061 9.073 1.00 93.56 93 ALA A N 1
ATOM 688 C CA . ALA A 1 93 ? -11.296 9.372 9.581 1.00 93.56 93 ALA A CA 1
ATOM 689 C C . ALA A 1 93 ? -12.382 8.445 8.998 1.00 93.56 93 ALA A C 1
ATOM 691 O O . ALA A 1 93 ? -13.328 8.076 9.698 1.00 93.56 93 ALA A O 1
ATOM 692 N N . LEU A 1 94 ? -12.251 8.046 7.726 1.00 93.06 94 LEU A N 1
ATOM 693 C CA . LEU A 1 94 ? -13.122 7.050 7.104 1.00 93.06 94 LEU A CA 1
ATOM 694 C C . LEU A 1 94 ? -12.970 5.680 7.783 1.00 93.06 94 LEU A C 1
ATOM 696 O O . LEU A 1 94 ? -13.974 5.097 8.183 1.00 93.06 94 LEU A O 1
ATOM 700 N N . ILE A 1 95 ? -11.742 5.198 7.982 1.00 94.62 95 ILE A N 1
ATOM 701 C CA . IL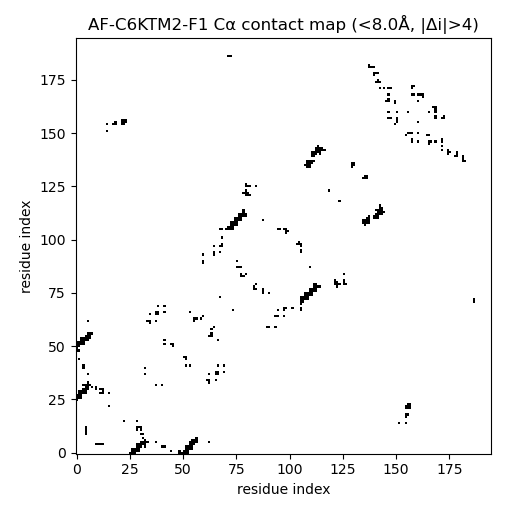E A 1 95 ? -11.464 3.913 8.647 1.00 94.62 95 ILE A CA 1
ATOM 702 C C . ILE A 1 95 ? -12.021 3.891 10.075 1.00 94.62 95 ILE A C 1
ATOM 704 O O . ILE A 1 95 ? -12.640 2.905 10.479 1.00 94.62 95 ILE A O 1
ATOM 708 N N . GLU A 1 96 ? -11.858 4.974 10.837 1.00 94.50 96 GLU A N 1
ATOM 709 C CA . GLU A 1 96 ? -12.416 5.099 12.189 1.00 94.50 96 GLU A CA 1
ATOM 710 C C . GLU A 1 96 ? -13.950 5.049 12.182 1.00 94.50 96 GLU A C 1
ATOM 712 O O . GLU A 1 96 ? -14.568 4.382 13.022 1.00 94.50 96 GLU A O 1
ATOM 717 N N . ARG A 1 97 ? -14.581 5.720 11.209 1.00 94.25 97 ARG A N 1
ATOM 718 C CA . ARG A 1 97 ? -16.036 5.692 11.023 1.00 94.25 97 ARG A CA 1
ATOM 719 C C . ARG A 1 97 ? -16.529 4.282 10.712 1.00 94.25 97 ARG A C 1
ATOM 721 O O . ARG A 1 97 ? -17.477 3.834 11.358 1.00 94.25 97 ARG A O 1
ATOM 728 N N . GLU A 1 98 ? -15.893 3.590 9.769 1.00 94.06 98 GLU A N 1
ATOM 729 C CA . GLU A 1 98 ? -16.267 2.220 9.402 1.00 94.06 98 GLU A CA 1
ATOM 730 C C . GLU A 1 98 ? -16.008 1.244 10.555 1.00 94.06 98 GLU A C 1
ATOM 732 O O . GLU A 1 98 ? -16.878 0.440 10.887 1.00 94.06 98 GLU A O 1
ATOM 737 N N . SER A 1 99 ? -14.887 1.383 11.267 1.00 93.88 99 SER A N 1
ATOM 738 C CA . SER A 1 99 ? -14.592 0.581 12.463 1.00 93.88 99 SER A CA 1
ATOM 739 C C . SER A 1 99 ? -15.712 0.691 13.504 1.00 93.88 99 SER A C 1
ATOM 741 O O . SER A 1 99 ? -16.176 -0.308 14.061 1.00 93.88 99 SER A O 1
ATOM 743 N N . LYS A 1 100 ? -16.217 1.912 13.733 1.00 94.50 100 LYS A N 1
ATOM 744 C CA . LYS A 1 100 ? -17.347 2.158 14.638 1.00 94.50 100 LYS A CA 1
ATOM 745 C C . LYS A 1 100 ? -18.661 1.586 14.102 1.00 94.50 100 LYS A C 1
ATOM 747 O O . LYS A 1 100 ? -19.422 1.012 14.882 1.00 94.50 100 LYS A O 1
ATOM 752 N N . ALA A 1 101 ? -18.938 1.751 12.809 1.00 92.81 101 ALA A N 1
ATOM 753 C CA . ALA A 1 101 ? -20.168 1.277 12.175 1.00 92.81 101 ALA A CA 1
ATOM 754 C C . ALA A 1 101 ? -20.278 -0.255 12.214 1.00 92.81 101 ALA A C 1
ATOM 756 O O . ALA A 1 101 ? -21.306 -0.791 12.628 1.00 92.81 101 ALA A O 1
ATOM 757 N N . PHE A 1 102 ? -19.191 -0.948 11.874 1.00 90.25 102 PHE A N 1
ATOM 758 C CA . PHE A 1 102 ? -19.114 -2.410 11.845 1.00 90.25 102 PHE A CA 1
ATOM 759 C C . PHE A 1 102 ? -18.726 -3.036 13.188 1.00 90.25 102 PHE A C 1
ATOM 761 O O . PHE A 1 102 ? -18.693 -4.258 13.307 1.00 90.25 102 PHE 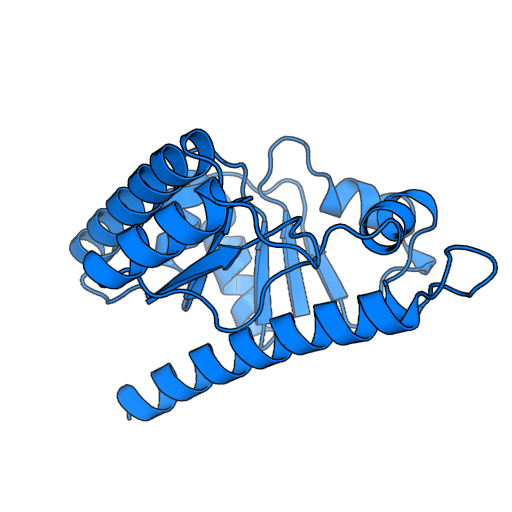A O 1
ATOM 768 N N . ARG A 1 103 ? -18.464 -2.216 14.216 1.00 92.62 103 ARG A N 1
ATOM 769 C CA . ARG A 1 103 ? -18.059 -2.650 15.565 1.00 92.62 103 ARG A CA 1
ATOM 770 C C . ARG A 1 103 ? -16.857 -3.601 15.552 1.00 92.62 103 ARG A C 1
ATOM 772 O O . ARG A 1 103 ? -16.787 -4.517 16.370 1.00 92.62 103 ARG A O 1
ATOM 779 N N . ARG A 1 104 ? -15.903 -3.364 14.652 1.00 92.75 104 ARG A N 1
ATOM 780 C CA . ARG A 1 104 ? -14.626 -4.084 14.604 1.00 92.75 104 ARG A CA 1
ATOM 781 C C . ARG A 1 104 ? -13.475 -3.103 14.485 1.00 92.75 104 ARG A C 1
ATOM 783 O O . ARG A 1 104 ? -13.638 -2.020 13.933 1.00 92.75 104 ARG A O 1
ATOM 790 N N . LYS A 1 105 ? -12.306 -3.491 14.983 1.00 90.94 105 LYS A N 1
ATOM 791 C CA . LYS A 1 105 ? -11.076 -2.748 14.719 1.00 90.94 105 LYS A CA 1
ATOM 792 C C . LYS A 1 105 ? -10.633 -3.051 13.288 1.00 90.94 105 LYS A C 1
ATOM 794 O O . LYS A 1 105 ? -10.447 -4.217 12.959 1.00 90.94 105 LYS A O 1
ATOM 799 N N . ILE A 1 106 ? -10.463 -2.014 12.477 1.00 94.25 106 ILE A N 1
ATOM 800 C CA . ILE A 1 106 ? -9.825 -2.110 11.162 1.00 94.25 106 ILE A CA 1
ATOM 801 C C . ILE A 1 106 ? -8.438 -1.502 11.322 1.00 94.25 106 ILE A C 1
ATOM 803 O O . ILE A 1 106 ? -8.317 -0.317 11.645 1.00 94.25 106 ILE A O 1
ATOM 807 N N . ASP A 1 107 ? -7.393 -2.318 11.193 1.00 95.56 107 ASP A N 1
ATOM 808 C CA . ASP A 1 107 ? -6.034 -1.816 11.356 1.00 95.56 107 ASP A CA 1
ATOM 809 C C . ASP A 1 107 ? -5.576 -1.087 10.091 1.0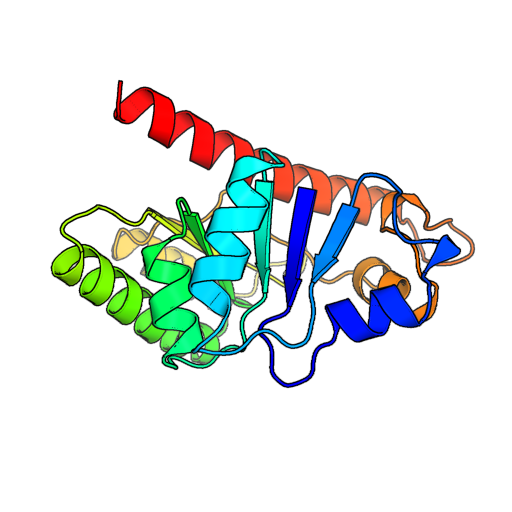0 95.56 107 ASP A C 1
ATOM 811 O O . ASP A 1 107 ? -6.018 -1.376 8.977 1.00 95.56 107 ASP A O 1
ATOM 815 N N . TYR A 1 108 ? -4.670 -0.132 10.254 1.00 97.00 108 TYR A N 1
ATOM 816 C CA . TYR A 1 108 ? -4.120 0.609 9.127 1.00 97.00 108 TYR A CA 1
ATOM 817 C C . TYR A 1 108 ? -2.671 1.010 9.368 1.00 97.00 108 TYR A C 1
ATOM 819 O O . TYR A 1 108 ? -2.226 1.135 10.509 1.00 97.00 108 TYR A O 1
ATOM 827 N N . ARG A 1 109 ? -1.910 1.225 8.295 1.00 97.69 109 ARG A N 1
ATOM 828 C CA . ARG A 1 109 ? -0.542 1.756 8.355 1.00 97.69 109 ARG A CA 1
ATOM 829 C C . ARG A 1 109 ? -0.347 2.819 7.287 1.00 97.69 109 ARG A C 1
ATOM 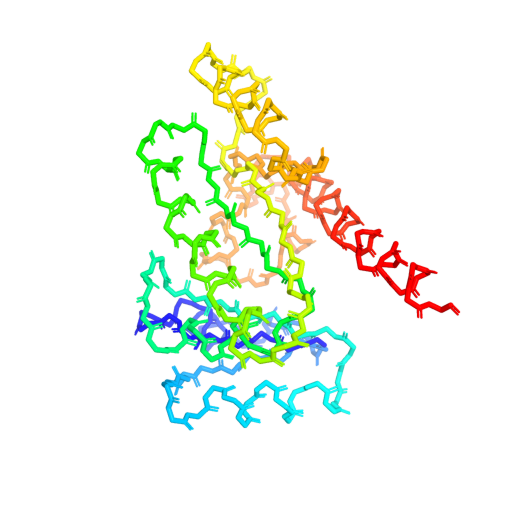831 O O . ARG A 1 109 ? -0.688 2.616 6.123 1.00 97.69 109 ARG A O 1
ATOM 838 N N . VAL A 1 110 ? 0.261 3.939 7.667 1.00 97.12 110 VAL A N 1
ATOM 839 C CA . VAL A 1 110 ? 0.779 4.899 6.688 1.00 97.12 110 VAL A CA 1
ATOM 840 C C . VAL A 1 110 ? 2.028 4.313 6.037 1.00 97.12 110 VAL A C 1
ATOM 842 O O . VAL A 1 110 ? 2.935 3.852 6.731 1.00 97.12 110 VAL A O 1
ATOM 845 N N . VAL A 1 111 ? 2.095 4.360 4.708 1.00 97.19 111 VAL A N 1
ATOM 846 C CA . VAL A 1 111 ? 3.243 3.891 3.926 1.00 97.19 111 VAL A CA 1
ATOM 847 C C . VAL A 1 111 ? 3.843 5.075 3.183 1.00 97.19 111 VAL A C 1
ATOM 849 O O . VAL A 1 111 ? 3.193 5.697 2.344 1.00 97.19 111 VAL A O 1
ATOM 852 N N . PHE A 1 112 ? 5.108 5.388 3.453 1.00 96.44 112 PHE A N 1
ATOM 853 C CA . PHE A 1 112 ? 5.806 6.361 2.620 1.00 96.44 112 PHE A CA 1
ATOM 854 C C . PHE A 1 112 ? 6.132 5.732 1.263 1.00 96.44 112 PHE A C 1
ATOM 856 O O . PHE A 1 112 ? 6.745 4.670 1.191 1.00 96.44 112 PHE A O 1
ATOM 863 N N . SER A 1 113 ? 5.726 6.399 0.192 1.00 94.50 113 SER A N 1
ATOM 864 C CA . SER A 1 113 ? 5.873 5.976 -1.198 1.00 94.50 113 SER A CA 1
ATOM 865 C C . SER A 1 113 ? 6.678 7.000 -1.988 1.00 94.50 113 SER A C 1
ATOM 867 O O . SER A 1 113 ? 6.761 8.166 -1.603 1.00 94.50 113 SER A O 1
ATOM 869 N N . MET A 1 114 ? 7.289 6.559 -3.089 1.00 92.94 114 MET A N 1
ATOM 870 C CA . MET A 1 114 ? 8.168 7.382 -3.928 1.00 92.94 114 MET A CA 1
ATOM 871 C C . MET A 1 114 ? 9.229 8.142 -3.113 1.00 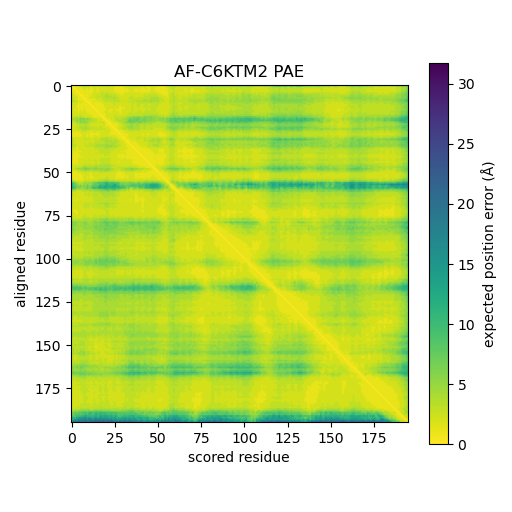92.94 114 MET A C 1
ATOM 873 O O . MET A 1 114 ? 9.517 9.310 -3.361 1.00 92.94 114 MET A O 1
ATOM 877 N N . THR A 1 115 ? 9.799 7.492 -2.095 1.00 92.19 115 THR A N 1
ATOM 878 C CA . THR A 1 115 ? 10.824 8.110 -1.249 1.00 92.19 115 THR A CA 1
ATOM 879 C C . THR A 1 115 ? 12.186 8.098 -1.925 1.00 92.19 115 THR A C 1
ATOM 881 O O . THR A 1 115 ? 12.568 7.113 -2.560 1.00 92.19 115 THR A O 1
ATOM 884 N N . THR A 1 116 ? 12.976 9.137 -1.688 1.00 91.12 116 THR A N 1
ATOM 885 C CA . THR A 1 116 ? 14.394 9.185 -2.053 1.00 91.12 116 THR A CA 1
ATOM 886 C C . THR A 1 116 ? 15.283 8.759 -0.884 1.00 91.12 116 THR A C 1
ATOM 888 O O . THR A 1 116 ? 14.878 8.836 0.275 1.00 91.12 116 THR A O 1
ATOM 891 N N . ALA A 1 117 ? 16.526 8.350 -1.167 1.00 86.94 117 ALA A N 1
ATOM 892 C CA . ALA A 1 117 ? 17.504 7.999 -0.126 1.00 86.94 117 ALA A CA 1
ATOM 893 C C . ALA A 1 117 ? 17.775 9.160 0.853 1.00 86.94 117 ALA A C 1
ATOM 895 O O . ALA A 1 117 ? 18.009 8.947 2.040 1.00 86.94 117 ALA A O 1
ATOM 896 N N . LEU A 1 118 ? 17.711 10.400 0.359 1.00 88.50 118 LEU A N 1
ATOM 897 C CA . LEU A 1 118 ? 17.772 11.601 1.184 1.00 88.50 118 LEU A CA 1
ATOM 898 C C . LEU A 1 118 ? 16.356 12.059 1.527 1.00 88.50 118 LEU A C 1
ATOM 900 O O . LEU A 1 118 ? 15.602 12.446 0.638 1.00 88.50 118 LEU A O 1
ATOM 904 N N . GLN A 1 119 ? 16.012 12.054 2.813 1.00 88.00 119 GLN A N 1
ATOM 905 C CA . GLN A 1 119 ? 14.730 12.575 3.283 1.00 88.00 119 GLN A CA 1
ATOM 906 C C . GLN A 1 119 ? 14.747 14.104 3.360 1.00 88.00 119 GLN A C 1
ATOM 908 O O . GLN A 1 119 ? 15.662 14.713 3.933 1.00 88.00 119 GLN A O 1
ATOM 913 N N . SER A 1 120 ? 13.698 14.727 2.823 1.00 90.62 120 SER A N 1
ATOM 914 C CA . SER A 1 120 ? 13.504 16.173 2.915 1.00 90.62 120 SER A CA 1
ATOM 915 C C . SER A 1 120 ? 13.185 16.602 4.356 1.00 90.62 120 SER A C 1
ATOM 917 O O . SER A 1 120 ? 12.785 15.800 5.205 1.00 90.62 120 SER A O 1
ATOM 919 N N . ARG A 1 121 ? 13.358 17.896 4.659 1.00 92.56 121 ARG A N 1
ATOM 920 C CA . ARG A 1 121 ? 12.926 18.456 5.954 1.00 92.56 121 ARG A CA 1
ATOM 921 C C . ARG A 1 121 ? 11.416 18.308 6.154 1.00 92.56 121 ARG A C 1
ATOM 923 O O . ARG A 1 121 ? 11.001 17.991 7.260 1.00 92.56 121 ARG A O 1
ATOM 930 N N . GLU A 1 122 ? 10.640 18.501 5.089 1.00 92.88 122 GLU A N 1
ATOM 931 C CA . GLU A 1 122 ? 9.181 18.360 5.097 1.00 92.88 122 GLU A CA 1
ATOM 932 C C . GLU A 1 122 ? 8.760 16.923 5.431 1.00 92.88 122 GLU A C 1
ATOM 934 O O . GLU A 1 122 ? 7.991 16.715 6.363 1.00 92.88 122 GLU A O 1
ATOM 939 N N . GLN A 1 123 ? 9.342 15.924 4.763 1.00 92.50 123 GLN A N 1
ATOM 940 C CA . GLN A 1 123 ? 9.028 14.517 5.015 1.00 92.50 123 GLN A CA 1
ATOM 941 C C . GLN A 1 123 ? 9.353 14.106 6.456 1.00 92.50 123 GLN A C 1
ATOM 943 O O . GLN A 1 123 ? 8.563 13.407 7.090 1.00 92.50 123 GLN A O 1
ATOM 948 N N . ARG A 1 124 ? 10.505 14.543 6.988 1.00 93.75 124 ARG A N 1
ATOM 949 C CA . ARG A 1 124 ? 10.862 14.294 8.394 1.00 93.75 124 ARG A CA 1
ATOM 950 C C . ARG A 1 124 ? 9.859 14.931 9.347 1.00 93.75 124 ARG A C 1
ATOM 952 O O . ARG A 1 124 ? 9.434 14.271 10.284 1.00 93.75 124 ARG A O 1
ATOM 959 N N . HIS A 1 125 ? 9.467 16.176 9.085 1.00 94.75 125 HIS A N 1
ATOM 960 C CA . HIS A 1 125 ? 8.472 16.869 9.898 1.00 94.75 125 HIS A CA 1
ATOM 961 C C . HIS A 1 125 ? 7.128 16.130 9.897 1.00 94.75 125 HIS A C 1
ATOM 963 O O . HIS A 1 125 ? 6.596 15.851 10.965 1.00 94.75 125 HIS A O 1
ATOM 969 N N . ILE A 1 126 ? 6.635 15.726 8.722 1.00 94.56 126 ILE A N 1
ATOM 970 C CA . ILE A 1 126 ? 5.389 14.957 8.589 1.00 94.56 126 ILE A CA 1
ATOM 971 C C . ILE A 1 126 ? 5.470 13.637 9.350 1.00 94.56 126 ILE A C 1
ATOM 973 O O . ILE A 1 126 ? 4.549 13.316 10.092 1.00 94.56 126 ILE A O 1
ATOM 977 N N . ARG A 1 127 ? 6.573 12.890 9.212 1.00 95.00 127 ARG A N 1
ATOM 978 C CA . ARG A 1 127 ? 6.792 11.652 9.974 1.00 95.00 127 ARG A CA 1
ATOM 979 C C . ARG A 1 127 ? 6.672 11.897 11.477 1.00 95.00 127 ARG A C 1
ATOM 981 O O . ARG A 1 127 ? 5.884 11.216 12.122 1.00 95.00 127 ARG A O 1
ATOM 988 N N . THR A 1 128 ? 7.391 12.886 12.006 1.00 95.50 128 THR A N 1
ATOM 989 C CA . THR A 1 128 ? 7.332 13.227 13.433 1.00 95.50 128 THR A CA 1
ATOM 990 C C . THR A 1 128 ? 5.914 13.599 13.859 1.00 95.50 128 THR A C 1
ATOM 992 O O . THR A 1 128 ? 5.435 13.100 14.867 1.00 95.50 128 THR A O 1
ATOM 995 N N . THR A 1 129 ? 5.191 14.392 13.066 1.00 94.62 129 THR A N 1
ATOM 996 C CA . THR A 1 129 ? 3.796 14.746 13.369 1.00 94.62 129 THR A CA 1
ATOM 997 C C . THR A 1 129 ? 2.860 13.536 13.377 1.00 94.62 129 THR A C 1
ATOM 999 O O . THR A 1 129 ? 1.939 13.483 14.191 1.00 94.62 129 THR A O 1
ATOM 1002 N N . LEU A 1 130 ? 3.051 12.567 12.477 1.00 95.12 130 LEU A N 1
ATOM 1003 C CA . LEU A 1 130 ? 2.274 11.325 12.478 1.00 95.12 130 LEU A CA 1
ATOM 1004 C C . LEU A 1 130 ? 2.572 10.494 13.737 1.00 95.12 130 LEU A C 1
ATOM 1006 O O . LEU A 1 130 ? 1.637 10.045 14.397 1.00 95.12 130 LEU A O 1
ATOM 1010 N N . GLU A 1 131 ? 3.847 10.365 14.107 1.00 95.56 131 GLU A N 1
ATOM 1011 C CA . GLU A 1 131 ? 4.294 9.659 15.317 1.00 95.56 131 GLU A CA 1
ATOM 1012 C C . GLU A 1 131 ? 3.752 10.320 16.598 1.00 95.56 131 GLU A C 1
ATOM 1014 O O . GLU A 1 131 ? 3.198 9.635 17.455 1.00 95.56 131 GLU A O 1
ATOM 1019 N N . GLU A 1 132 ? 3.817 11.652 16.703 1.00 96.25 132 GLU A N 1
ATOM 1020 C CA . GLU A 1 132 ? 3.261 12.433 17.822 1.00 96.25 132 GLU A CA 1
ATOM 1021 C C . GLU A 1 132 ? 1.744 12.259 17.969 1.00 96.25 132 GLU A C 1
ATOM 1023 O O . GLU A 1 132 ? 1.214 12.281 19.080 1.00 96.25 132 GLU A O 1
ATOM 1028 N N . LYS A 1 133 ? 1.036 12.058 16.852 1.00 94.75 133 LYS A N 1
ATOM 1029 C CA . LYS A 1 133 ? -0.404 11.765 16.831 1.00 94.75 133 LYS A CA 1
ATOM 1030 C C . LYS A 1 133 ? -0.727 10.291 17.085 1.00 94.75 133 LYS A C 1
ATOM 1032 O O . LYS A 1 133 ? -1.901 9.932 17.075 1.00 94.75 133 LYS A O 1
ATOM 1037 N N . GLY A 1 134 ? 0.279 9.437 17.281 1.00 95.75 134 GLY A N 1
ATOM 1038 C CA . GLY A 1 134 ? 0.099 7.995 17.441 1.00 95.75 134 GLY A CA 1
ATOM 1039 C C . GLY A 1 134 ? -0.401 7.296 16.175 1.00 95.75 134 GLY A C 1
ATOM 1040 O O . GLY A 1 134 ? -0.959 6.204 16.263 1.00 95.75 134 GLY A O 1
ATOM 1041 N N . ILE A 1 135 ? -0.234 7.913 15.001 1.00 96.12 135 ILE A N 1
ATOM 1042 C CA . ILE A 1 135 ? -0.620 7.313 13.723 1.00 96.12 135 ILE A CA 1
ATOM 1043 C C . ILE A 1 135 ? 0.446 6.277 13.345 1.00 96.12 135 ILE A C 1
ATOM 1045 O O . ILE A 1 135 ? 1.613 6.642 13.179 1.00 96.12 135 ILE A O 1
ATOM 1049 N N . PRO A 1 136 ? 0.081 4.994 13.189 1.00 96.62 136 PRO A N 1
ATOM 1050 C CA . PRO A 1 136 ? 1.056 3.941 12.959 1.00 96.62 136 PRO A CA 1
ATOM 1051 C C . PRO A 1 136 ? 1.603 4.004 11.526 1.00 96.62 136 PRO A C 1
ATOM 1053 O O . PRO A 1 136 ? 0.862 4.070 10.539 1.00 96.62 136 PRO A O 1
ATOM 1056 N N . ILE A 1 137 ? 2.928 3.972 11.412 1.00 97.38 137 ILE A N 1
ATOM 1057 C CA . ILE A 1 137 ? 3.663 4.034 10.146 1.00 97.38 137 ILE A CA 1
ATOM 1058 C C . ILE A 1 137 ? 4.286 2.662 9.895 1.00 97.38 137 ILE A C 1
ATOM 1060 O O . ILE A 1 137 ? 4.856 2.062 10.805 1.00 97.38 137 ILE A O 1
ATOM 1064 N N . LEU A 1 138 ? 4.196 2.168 8.662 1.00 97.50 138 LEU A N 1
ATOM 1065 C CA . LEU A 1 138 ? 4.872 0.939 8.265 1.00 97.50 138 LEU A CA 1
ATOM 1066 C C . LEU A 1 138 ? 6.402 1.139 8.352 1.00 97.50 138 LEU A C 1
ATOM 1068 O O . LEU A 1 138 ? 6.906 2.171 7.893 1.00 97.50 138 LEU A O 1
ATOM 1072 N N . PRO A 1 139 ? 7.171 0.184 8.906 1.00 94.69 139 PRO A N 1
ATOM 1073 C CA . PRO A 1 139 ? 8.620 0.346 9.065 1.00 94.69 139 PRO A CA 1
ATOM 1074 C C . PRO A 1 139 ? 9.378 0.394 7.728 1.00 94.69 139 PRO A C 1
ATOM 1076 O O . PRO A 1 139 ? 10.494 0.909 7.674 1.00 94.69 139 PRO A O 1
ATOM 1079 N N . ALA A 1 140 ? 8.766 -0.092 6.646 1.00 95.81 140 ALA A N 1
ATOM 1080 C CA . ALA A 1 140 ? 9.299 -0.028 5.290 1.00 95.81 140 ALA A CA 1
ATOM 1081 C C . ALA A 1 140 ? 8.641 1.092 4.462 1.00 95.81 140 ALA A C 1
ATOM 1083 O O . ALA A 1 140 ? 7.462 1.410 4.628 1.00 95.81 140 ALA A O 1
ATOM 1084 N N . SER A 1 141 ? 9.403 1.665 3.527 1.00 95.31 141 SER A N 1
ATOM 1085 C CA . SER A 1 141 ? 8.921 2.634 2.536 1.00 95.31 141 SER A CA 1
ATOM 1086 C C . SER A 1 141 ? 9.162 2.130 1.115 1.00 95.31 141 SER A C 1
ATOM 1088 O O . SER A 1 141 ? 10.099 1.373 0.873 1.00 95.31 141 SER A O 1
ATOM 1090 N N . MET A 1 142 ? 8.359 2.594 0.159 1.00 95.88 142 MET A N 1
ATOM 1091 C CA . MET A 1 142 ? 8.590 2.357 -1.267 1.00 95.88 142 MET A CA 1
ATOM 1092 C C . MET A 1 142 ? 9.401 3.495 -1.864 1.00 95.88 142 MET A C 1
ATOM 1094 O O . MET A 1 142 ? 8.987 4.655 -1.831 1.00 95.88 142 MET A O 1
ATOM 1098 N N . MET A 1 143 ? 10.558 3.165 -2.423 1.00 94.62 143 MET A N 1
ATOM 1099 C CA . MET A 1 143 ? 11.441 4.134 -3.052 1.00 94.62 143 MET A CA 1
ATOM 1100 C C . MET A 1 143 ? 10.996 4.472 -4.470 1.00 94.62 143 MET A C 1
ATOM 1102 O O . MET A 1 143 ? 10.432 3.644 -5.182 1.00 94.62 143 MET A O 1
ATOM 1106 N N . GLU A 1 144 ? 11.302 5.689 -4.909 1.00 93.56 144 GLU A N 1
ATOM 1107 C CA . GLU A 1 144 ? 11.136 6.059 -6.312 1.00 93.56 144 GLU A CA 1
ATOM 1108 C C . GLU A 1 144 ? 12.213 5.368 -7.158 1.00 93.56 144 GLU A C 1
ATOM 1110 O O . GLU A 1 144 ? 13.410 5.624 -7.002 1.00 93.56 144 GLU A O 1
ATOM 1115 N N . ARG A 1 145 ? 11.793 4.440 -8.025 1.00 92.25 145 ARG A N 1
ATOM 1116 C CA . ARG A 1 145 ? 12.683 3.668 -8.903 1.00 92.25 145 ARG A CA 1
ATOM 1117 C C . ARG A 1 145 ? 12.016 3.420 -10.251 1.00 92.25 145 ARG A C 1
ATOM 1119 O O . ARG A 1 145 ? 10.856 3.019 -10.295 1.00 92.25 145 ARG A O 1
ATOM 1126 N N . ALA A 1 146 ? 12.781 3.563 -11.335 1.00 91.69 146 ALA A N 1
ATOM 1127 C CA . ALA A 1 146 ? 12.308 3.326 -12.705 1.00 91.69 146 ALA A CA 1
ATOM 1128 C C . ALA A 1 146 ? 11.803 1.888 -12.938 1.00 91.69 146 ALA A C 1
ATOM 1130 O O . ALA A 1 146 ? 10.913 1.669 -13.754 1.00 91.69 146 ALA A O 1
ATOM 1131 N N . ALA A 1 147 ? 12.318 0.917 -12.176 1.00 94.19 147 ALA A N 1
ATOM 1132 C CA . ALA A 1 147 ? 11.848 -0.468 -12.191 1.00 94.19 147 ALA A CA 1
ATOM 1133 C C . ALA A 1 147 ? 10.333 -0.593 -11.948 1.00 94.19 147 ALA A C 1
ATOM 1135 O O . ALA A 1 147 ? 9.677 -1.407 -12.591 1.00 94.19 147 ALA A O 1
ATOM 1136 N N . PHE A 1 148 ? 9.750 0.240 -11.077 1.00 92.69 148 PHE A N 1
ATOM 1137 C CA . PHE A 1 148 ? 8.320 0.149 -10.778 1.00 92.69 148 PHE A CA 1
ATOM 1138 C C . PHE A 1 148 ? 7.439 0.582 -11.953 1.00 92.69 148 PHE A C 1
ATOM 1140 O O . PHE A 1 148 ? 6.398 -0.024 -12.188 1.00 92.69 148 PHE A O 1
ATOM 1147 N N . SER A 1 149 ? 7.865 1.584 -12.728 1.00 91.31 149 SER A N 1
ATOM 1148 C CA . SER A 1 149 ? 7.154 1.981 -13.948 1.00 91.31 149 SER A CA 1
ATOM 1149 C C . SER A 1 149 ? 7.423 1.032 -15.119 1.00 91.31 149 SER A C 1
ATOM 1151 O O . SER A 1 149 ? 6.537 0.831 -15.945 1.00 91.31 149 SER A O 1
ATOM 1153 N N . ALA A 1 150 ? 8.609 0.417 -15.182 1.00 92.94 150 ALA A N 1
ATOM 1154 C CA . ALA A 1 150 ? 8.983 -0.506 -16.256 1.00 92.94 150 ALA A CA 1
ATOM 1155 C C . ALA A 1 150 ? 8.055 -1.732 -16.342 1.00 92.94 150 ALA A C 1
ATOM 1157 O O . ALA A 1 150 ? 7.710 -2.144 -17.446 1.00 92.94 150 ALA A O 1
ATOM 1158 N N . MET A 1 151 ? 7.558 -2.251 -15.211 1.00 91.81 151 MET A N 1
ATOM 1159 C CA . MET A 1 151 ? 6.594 -3.369 -15.196 1.00 91.81 151 MET A CA 1
ATOM 1160 C C . MET A 1 151 ? 5.325 -3.085 -16.017 1.00 91.81 151 MET A C 1
ATOM 1162 O O . MET A 1 151 ? 4.794 -3.972 -16.683 1.00 91.81 151 MET A O 1
ATOM 1166 N N . PHE A 1 152 ? 4.848 -1.836 -16.015 1.00 90.25 152 PHE A N 1
ATOM 1167 C CA . PHE A 1 152 ? 3.665 -1.434 -16.785 1.00 90.25 152 PHE A CA 1
ATOM 1168 C C . PHE A 1 152 ? 3.949 -1.264 -18.285 1.00 90.25 152 PHE A C 1
ATOM 1170 O O . PHE A 1 152 ? 3.018 -1.250 -19.095 1.00 90.25 152 PHE A O 1
ATOM 1177 N N . GLN A 1 153 ? 5.223 -1.135 -18.663 1.00 90.56 153 GLN A N 1
ATOM 1178 C CA . GLN A 1 153 ? 5.664 -1.016 -20.051 1.00 90.56 153 GLN A CA 1
ATOM 1179 C C . GLN A 1 153 ? 6.046 -2.368 -20.663 1.00 90.56 153 GLN A C 1
ATOM 1181 O O . GLN A 1 153 ? 5.796 -2.577 -21.848 1.00 90.56 153 GLN A O 1
ATOM 1186 N N . LEU A 1 154 ? 6.663 -3.249 -19.877 1.00 91.62 154 LEU A N 1
ATOM 1187 C CA . LEU A 1 154 ? 7.264 -4.499 -20.349 1.00 91.62 154 LEU A CA 1
ATOM 1188 C C . LEU A 1 154 ? 6.412 -5.734 -20.025 1.00 91.62 154 LEU A C 1
ATOM 1190 O O . LEU A 1 154 ? 6.574 -6.773 -20.661 1.00 91.62 154 LEU A O 1
ATOM 1194 N N . GLY A 1 155 ? 5.484 -5.618 -19.073 1.00 90.81 155 GLY A N 1
ATOM 1195 C CA . GLY A 1 155 ? 4.782 -6.764 -18.510 1.00 90.81 155 GLY A CA 1
ATOM 1196 C C . GLY A 1 155 ? 5.628 -7.501 -17.476 1.00 90.81 155 GLY A C 1
ATOM 1197 O O . GLY A 1 155 ? 6.755 -7.113 -17.173 1.00 90.81 155 GLY A O 1
ATOM 1198 N N . GLY A 1 156 ? 5.060 -8.566 -16.912 1.00 91.50 156 GLY A N 1
ATOM 1199 C CA . GLY A 1 156 ? 5.712 -9.321 -15.846 1.00 91.50 156 GLY A CA 1
ATOM 1200 C C . GLY A 1 156 ? 5.805 -8.538 -14.536 1.00 91.50 156 GLY A C 1
ATOM 1201 O O . GLY A 1 156 ? 5.164 -7.505 -14.334 1.00 91.50 156 GLY A O 1
ATOM 1202 N N . THR A 1 157 ? 6.587 -9.071 -13.614 1.00 92.75 157 THR A N 1
ATOM 1203 C CA . THR A 1 157 ? 6.808 -8.539 -12.273 1.00 92.75 157 THR A CA 1
ATOM 1204 C C . THR A 1 157 ? 8.172 -7.870 -12.161 1.00 92.75 157 THR A C 1
ATOM 1206 O O . THR A 1 157 ? 9.039 -7.987 -13.024 1.00 92.75 157 THR A O 1
ATOM 1209 N N . ILE A 1 158 ? 8.418 -7.217 -11.028 1.00 93.75 158 ILE A N 1
ATOM 1210 C CA . ILE A 1 158 ? 9.718 -6.607 -10.736 1.00 93.75 158 ILE A CA 1
ATOM 1211 C C . ILE A 1 158 ? 10.859 -7.634 -10.687 1.00 93.75 158 ILE A C 1
ATOM 1213 O O . ILE A 1 158 ? 12.026 -7.269 -10.825 1.00 93.75 158 ILE A O 1
ATOM 1217 N N . PHE A 1 159 ? 10.525 -8.912 -10.487 1.00 93.62 159 PHE A N 1
ATOM 1218 C CA . PHE A 1 159 ? 11.472 -10.023 -10.462 1.00 93.62 159 PHE A CA 1
ATOM 1219 C C . PHE A 1 159 ? 11.849 -10.519 -11.861 1.00 93.62 159 PHE A C 1
ATOM 1221 O O . PHE A 1 159 ? 12.865 -11.194 -11.994 1.00 93.62 159 PHE A O 1
ATOM 1228 N N . ASP A 1 160 ? 11.080 -10.144 -12.884 1.00 93.19 160 ASP A N 1
ATOM 1229 C CA . ASP A 1 160 ? 11.342 -10.497 -14.281 1.00 93.19 160 ASP A CA 1
ATOM 1230 C C . ASP A 1 160 ? 12.248 -9.469 -14.984 1.00 93.19 160 ASP A C 1
ATOM 1232 O O . ASP A 1 160 ? 12.796 -9.752 -16.045 1.00 93.19 160 ASP A O 1
ATOM 1236 N N . LEU A 1 161 ? 12.439 -8.286 -14.384 1.00 93.19 161 LEU A N 1
ATOM 1237 C CA . LEU A 1 161 ? 13.275 -7.221 -14.942 1.00 93.19 161 LEU A CA 1
ATOM 1238 C C . LEU A 1 161 ? 14.768 -7.572 -14.902 1.00 93.19 161 LEU A C 1
ATOM 1240 O O . LEU A 1 161 ? 15.315 -7.944 -13.857 1.00 93.19 161 LEU A O 1
ATOM 1244 N N . SER A 1 162 ? 15.439 -7.352 -16.030 1.00 93.00 162 SER A N 1
ATOM 1245 C CA . SER A 1 162 ? 16.880 -7.522 -16.213 1.00 93.00 162 SER A CA 1
ATOM 1246 C C . SER A 1 162 ? 17.644 -6.191 -16.149 1.00 93.00 162 SER A C 1
ATOM 1248 O O . SER A 1 162 ? 17.059 -5.108 -16.072 1.00 93.00 162 SER A O 1
ATOM 1250 N N . GLU A 1 163 ? 18.980 -6.260 -16.182 1.00 92.81 163 GLU A N 1
ATOM 1251 C CA . GLU A 1 163 ? 19.833 -5.064 -16.273 1.00 92.81 163 GLU A CA 1
ATOM 1252 C C . GLU A 1 163 ? 19.736 -4.351 -17.633 1.00 92.81 163 GLU A C 1
ATOM 1254 O O . GLU A 1 163 ? 20.109 -3.182 -17.731 1.00 92.81 163 GLU A O 1
ATOM 1259 N N . GLU A 1 164 ? 19.226 -5.028 -18.669 1.00 92.19 164 GLU A N 1
ATOM 1260 C CA . GLU A 1 164 ? 18.951 -4.415 -19.974 1.00 92.19 164 GLU A CA 1
ATOM 1261 C C . GLU A 1 164 ? 17.684 -3.550 -19.931 1.00 92.19 164 GLU A C 1
ATOM 1263 O O . GLU A 1 164 ? 17.613 -2.522 -20.605 1.00 92.19 164 GLU A O 1
ATOM 1268 N N . ASP A 1 165 ? 16.714 -3.927 -19.093 1.00 91.06 165 ASP A N 1
ATOM 1269 C CA . ASP A 1 165 ? 15.447 -3.212 -18.942 1.00 91.06 165 ASP A CA 1
ATOM 1270 C C . ASP A 1 165 ? 15.603 -1.957 -18.079 1.00 91.06 165 ASP A C 1
ATOM 1272 O O . ASP A 1 165 ? 15.089 -0.884 -18.405 1.00 91.06 165 ASP A O 1
ATOM 1276 N N . VAL A 1 166 ? 16.303 -2.089 -16.946 1.00 91.88 166 VAL A N 1
ATOM 1277 C CA . VAL A 1 166 ? 16.495 -1.012 -15.970 1.00 91.88 166 VAL A CA 1
ATOM 1278 C C . VAL A 1 166 ? 17.845 -1.107 -15.272 1.00 91.88 166 VAL A C 1
ATOM 1280 O O . VAL A 1 166 ? 18.377 -2.182 -15.016 1.00 91.88 166 VAL A O 1
ATOM 1283 N N . SER A 1 167 ? 18.385 0.042 -14.861 1.00 90.50 167 SER A N 1
ATOM 1284 C CA . SER A 1 167 ? 19.604 0.056 -14.054 1.00 90.50 167 SER A CA 1
ATOM 1285 C C . SER A 1 167 ? 19.345 -0.530 -12.662 1.00 90.50 167 SER A C 1
ATOM 1287 O O . SER A 1 167 ? 18.531 -0.004 -11.899 1.00 90.50 167 SER A O 1
ATOM 1289 N N . ASN A 1 168 ? 20.083 -1.589 -12.322 1.00 89.25 168 ASN A N 1
ATOM 1290 C CA . ASN A 1 168 ? 20.104 -2.224 -11.001 1.00 89.25 168 ASN A CA 1
ATOM 1291 C C . ASN A 1 168 ? 18.703 -2.623 -10.460 1.00 89.25 168 ASN A C 1
ATOM 1293 O O . ASN A 1 168 ? 18.278 -2.125 -9.404 1.00 89.25 168 ASN A O 1
ATOM 1297 N N . PRO A 1 169 ? 17.989 -3.549 -11.137 1.00 93.56 169 PRO A N 1
ATOM 1298 C CA . PRO A 1 169 ? 16.653 -4.005 -10.733 1.00 93.56 169 PRO A CA 1
ATOM 1299 C C . PRO A 1 169 ? 16.644 -4.636 -9.335 1.00 93.56 169 PRO A C 1
ATOM 1301 O O . PRO A 1 169 ? 15.662 -4.501 -8.603 1.00 93.56 169 PRO A O 1
ATOM 1304 N N . ARG A 1 170 ? 17.764 -5.244 -8.918 1.00 94.69 170 ARG A N 1
ATOM 1305 C CA . ARG A 1 170 ? 17.918 -5.903 -7.613 1.00 94.69 170 ARG A CA 1
ATOM 1306 C C . ARG A 1 170 ? 17.543 -4.990 -6.450 1.00 94.69 170 ARG A C 1
ATOM 1308 O O . ARG A 1 170 ? 16.795 -5.389 -5.570 1.00 94.69 170 ARG A O 1
ATOM 1315 N N . THR A 1 171 ? 17.992 -3.738 -6.471 1.00 94.00 171 THR A N 1
ATOM 1316 C CA . THR A 1 171 ? 17.671 -2.791 -5.387 1.00 94.00 171 THR A CA 1
ATOM 1317 C C . THR A 1 171 ? 16.184 -2.436 -5.306 1.00 94.00 171 THR A C 1
ATOM 1319 O O . THR A 1 171 ? 15.691 -2.055 -4.243 1.00 94.00 171 THR A O 1
ATOM 1322 N N . ALA A 1 172 ? 15.454 -2.544 -6.417 1.00 94.75 172 ALA A N 1
ATOM 1323 C CA . ALA A 1 172 ? 14.010 -2.357 -6.438 1.00 94.75 172 ALA A CA 1
ATOM 1324 C C . ALA A 1 172 ? 13.275 -3.611 -5.944 1.00 94.75 172 ALA A C 1
ATOM 1326 O O . ALA A 1 172 ? 12.334 -3.489 -5.162 1.00 94.75 172 ALA A O 1
ATOM 1327 N N . GLN A 1 173 ? 13.758 -4.799 -6.323 1.00 96.25 173 GLN A N 1
ATOM 1328 C CA . GLN A 1 173 ? 13.274 -6.089 -5.820 1.00 96.25 173 GLN A CA 1
ATOM 1329 C C . GLN A 1 173 ? 13.434 -6.191 -4.297 1.00 96.25 173 GLN A C 1
ATOM 1331 O O . GLN A 1 173 ? 12.469 -6.488 -3.598 1.00 96.25 173 GLN A O 1
ATOM 1336 N N . GLU A 1 174 ? 14.616 -5.859 -3.768 1.00 96.50 174 GLU A N 1
ATOM 1337 C CA . GLU A 1 174 ? 14.892 -5.829 -2.326 1.00 96.50 174 GLU A CA 1
ATOM 1338 C C . GLU A 1 174 ? 13.955 -4.860 -1.595 1.00 96.50 174 GLU A C 1
ATOM 1340 O O . GLU A 1 174 ? 13.409 -5.194 -0.545 1.00 96.50 174 GLU A O 1
ATOM 1345 N N . ASN A 1 175 ? 13.714 -3.672 -2.160 1.00 96.12 175 ASN A N 1
ATOM 1346 C CA . ASN A 1 175 ? 12.812 -2.696 -1.558 1.00 96.12 175 ASN A CA 1
ATOM 1347 C C . ASN A 1 175 ? 11.345 -3.165 -1.558 1.00 96.12 175 ASN A C 1
ATOM 1349 O O . ASN A 1 175 ? 10.665 -3.030 -0.541 1.00 96.12 175 ASN A O 1
ATOM 1353 N N . ALA A 1 176 ? 10.875 -3.769 -2.653 1.00 96.44 176 ALA A N 1
ATOM 1354 C CA . ALA A 1 176 ? 9.544 -4.369 -2.719 1.00 96.44 176 ALA A CA 1
ATOM 1355 C C . ALA A 1 176 ? 9.393 -5.527 -1.716 1.00 96.44 176 ALA A C 1
ATOM 1357 O O . ALA A 1 176 ? 8.375 -5.633 -1.033 1.00 96.44 176 ALA A O 1
ATOM 1358 N N . GLN A 1 177 ? 10.427 -6.361 -1.572 1.00 97.31 177 GLN A N 1
ATOM 1359 C CA . GLN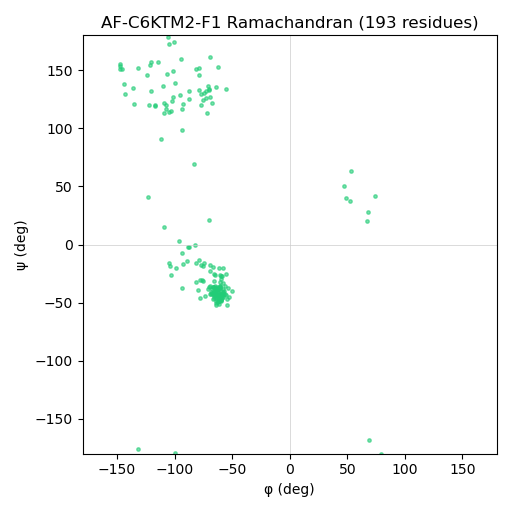 A 1 177 ? 10.434 -7.475 -0.626 1.00 97.31 177 GLN A CA 1
ATOM 1360 C C . GLN A 1 177 ? 10.436 -7.002 0.833 1.00 97.31 177 GLN A C 1
ATOM 1362 O O . GLN A 1 177 ? 9.739 -7.589 1.661 1.00 97.31 177 GLN A O 1
ATOM 1367 N N . GLN A 1 178 ? 11.160 -5.926 1.153 1.00 97.62 178 GLN A N 1
ATOM 1368 C CA . GLN A 1 178 ? 11.113 -5.292 2.475 1.00 97.62 178 GLN A CA 1
ATOM 1369 C C . GLN A 1 178 ? 9.708 -4.780 2.802 1.00 97.62 178 GLN A C 1
ATOM 1371 O O . GLN A 1 178 ? 9.225 -5.008 3.910 1.00 97.62 178 GLN A O 1
ATOM 1376 N N . LEU A 1 179 ? 9.030 -4.139 1.841 1.00 97.44 179 LEU A N 1
ATOM 1377 C CA . LEU A 1 179 ? 7.648 -3.702 2.034 1.00 97.44 179 LEU A CA 1
ATOM 1378 C C . LEU A 1 179 ? 6.720 -4.895 2.292 1.00 97.44 179 LEU A C 1
ATOM 1380 O O . LEU A 1 179 ? 5.987 -4.894 3.278 1.00 97.44 179 LEU A O 1
ATOM 1384 N N . ALA A 1 180 ? 6.775 -5.917 1.434 1.00 97.06 180 ALA A N 1
ATOM 1385 C CA . ALA A 1 180 ? 5.949 -7.114 1.574 1.00 97.06 180 ALA A CA 1
ATOM 1386 C C . ALA A 1 180 ? 6.175 -7.810 2.927 1.00 97.06 180 ALA A C 1
ATOM 1388 O O . ALA A 1 180 ? 5.218 -8.201 3.590 1.00 97.06 180 ALA A O 1
ATOM 1389 N N . THR A 1 181 ? 7.433 -7.901 3.368 1.00 98.06 181 THR A N 1
ATOM 1390 C CA . THR A 1 181 ? 7.797 -8.477 4.671 1.00 98.06 181 THR A CA 1
ATOM 1391 C C . THR A 1 181 ? 7.177 -7.680 5.817 1.00 98.06 181 THR A C 1
ATOM 1393 O O . THR A 1 181 ? 6.496 -8.268 6.652 1.00 98.06 181 THR A O 1
ATOM 1396 N N . ALA A 1 182 ? 7.306 -6.349 5.809 1.00 98.06 182 ALA A N 1
ATOM 1397 C CA . ALA A 1 182 ? 6.724 -5.489 6.841 1.00 98.06 182 ALA A CA 1
ATOM 1398 C C . ALA A 1 182 ? 5.190 -5.599 6.921 1.00 98.06 182 ALA A C 1
ATOM 1400 O O . ALA A 1 182 ? 4.616 -5.555 8.010 1.00 98.06 182 ALA A O 1
ATOM 1401 N N . VAL A 1 183 ? 4.514 -5.752 5.776 1.00 97.62 183 VAL A N 1
ATOM 1402 C CA . VAL A 1 183 ? 3.058 -5.966 5.721 1.00 97.62 183 VAL A CA 1
ATOM 1403 C C . VAL A 1 183 ? 2.682 -7.316 6.337 1.00 97.62 183 VAL A C 1
ATOM 1405 O O . VAL A 1 183 ? 1.789 -7.373 7.179 1.00 97.62 183 VAL A O 1
ATOM 1408 N N . ILE A 1 184 ? 3.385 -8.392 5.970 1.00 96.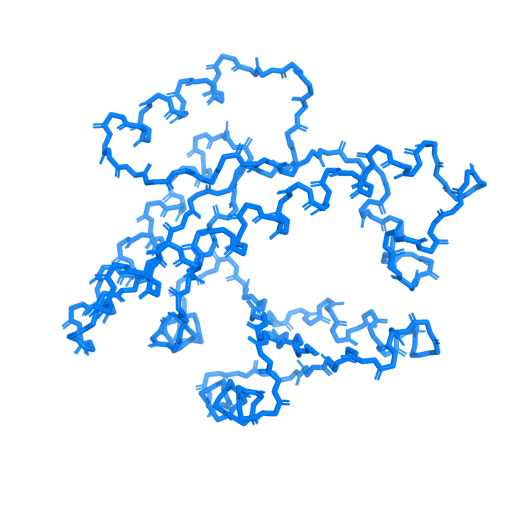88 184 ILE A N 1
ATOM 1409 C CA . ILE A 1 184 ? 3.140 -9.739 6.510 1.00 96.88 184 ILE A CA 1
ATOM 1410 C C . ILE A 1 184 ? 3.387 -9.783 8.022 1.00 96.88 184 ILE A C 1
ATOM 1412 O O . ILE A 1 184 ? 2.601 -10.379 8.755 1.00 96.88 184 ILE A O 1
ATOM 1416 N N . GLU A 1 185 ? 4.464 -9.160 8.500 1.00 96.81 185 GLU A N 1
ATOM 1417 C CA . GLU A 1 185 ? 4.765 -9.070 9.932 1.00 96.81 185 GLU A CA 1
ATOM 1418 C C . GLU A 1 185 ? 3.668 -8.311 10.682 1.00 96.81 185 GLU A C 1
ATOM 1420 O O . GLU A 1 185 ? 3.181 -8.803 11.696 1.00 96.81 185 GLU A O 1
ATOM 1425 N N . THR A 1 186 ? 3.191 -7.195 10.123 1.00 96.31 186 THR A N 1
ATOM 1426 C CA . THR A 1 186 ? 2.074 -6.430 10.699 1.00 96.31 186 THR A CA 1
ATOM 1427 C C . THR A 1 186 ? 0.811 -7.288 10.839 1.00 96.31 186 THR A C 1
ATOM 1429 O O . THR A 1 186 ? 0.170 -7.263 11.887 1.00 96.31 186 THR A O 1
ATOM 1432 N N . LEU A 1 187 ? 0.455 -8.069 9.814 1.00 94.88 187 LEU A N 1
ATOM 1433 C CA . LEU A 1 187 ? -0.707 -8.967 9.861 1.00 94.88 187 LEU A CA 1
ATOM 1434 C C . LEU A 1 187 ? -0.539 -10.074 10.921 1.00 94.88 187 LEU A C 1
ATOM 1436 O O . LEU A 1 187 ? -1.461 -10.353 11.682 1.00 94.88 187 LEU A O 1
ATOM 1440 N N . ARG A 1 188 ? 0.657 -10.663 11.044 1.00 94.38 188 ARG A N 1
ATOM 1441 C CA . ARG A 1 188 ? 0.944 -11.701 12.057 1.00 94.38 188 ARG A CA 1
ATOM 1442 C C . ARG A 1 188 ? 0.887 -11.183 13.492 1.00 94.38 188 ARG A C 1
ATOM 1444 O O . ARG A 1 188 ? 0.450 -11.898 14.396 1.00 94.38 188 ARG A O 1
ATOM 1451 N N . GLU A 1 189 ? 1.338 -9.952 13.720 1.00 91.31 189 GLU A N 1
ATOM 1452 C CA . GLU A 1 189 ? 1.228 -9.299 15.027 1.00 91.31 189 GLU A CA 1
ATOM 1453 C C . GLU A 1 189 ? -0.239 -9.140 15.447 1.00 91.31 189 GLU A C 1
ATOM 1455 O O . GLU A 1 189 ? -0.569 -9.351 16.615 1.00 91.31 189 GLU A O 1
ATOM 1460 N N . GLN A 1 190 ? -1.131 -8.830 14.500 1.00 85.69 190 GLN A N 1
ATOM 1461 C CA . GLN A 1 190 ? -2.570 -8.737 14.759 1.00 85.69 190 GLN A CA 1
ATOM 1462 C C . GLN A 1 190 ? -3.174 -10.091 15.133 1.00 85.69 190 GLN A C 1
ATOM 1464 O O . GLN A 1 190 ? -3.909 -10.163 16.116 1.00 85.69 190 GLN A O 1
ATOM 1469 N N . GLU A 1 191 ? -2.850 -11.154 14.388 1.00 83.69 191 GLU A N 1
ATOM 1470 C CA . GLU A 1 191 ? -3.316 -12.514 14.695 1.00 83.69 191 GLU A CA 1
ATOM 1471 C C . GLU A 1 191 ? -2.887 -12.938 16.103 1.00 83.69 191 GLU A C 1
ATOM 1473 O O . GLU A 1 191 ? -3.695 -13.451 16.874 1.00 83.69 191 GLU A O 1
ATOM 1478 N N . THR A 1 192 ? -1.635 -12.653 16.470 1.00 83.38 192 THR A N 1
ATOM 1479 C CA . THR A 1 192 ? -1.102 -12.972 17.803 1.00 83.38 192 THR A CA 1
ATOM 1480 C C . THR A 1 192 ? -1.786 -12.159 18.904 1.00 83.38 192 THR A C 1
ATOM 1482 O O . THR A 1 192 ? -2.006 -12.675 19.992 1.00 83.38 192 THR A O 1
ATOM 1485 N N . ALA A 1 193 ? -2.132 -10.895 18.642 1.00 77.00 193 ALA A N 1
ATOM 1486 C CA . ALA A 1 193 ? -2.830 -10.041 19.604 1.00 77.00 193 ALA A CA 1
ATOM 1487 C C . ALA A 1 193 ? -4.325 -10.380 19.762 1.00 77.00 193 ALA A C 1
ATOM 1489 O O . ALA A 1 193 ? -4.944 -9.943 20.734 1.00 77.00 193 ALA A O 1
ATOM 1490 N N . ALA A 1 194 ? -4.912 -11.098 18.801 1.00 71.38 194 ALA A N 1
ATOM 1491 C CA . ALA A 1 194 ? -6.311 -11.521 18.813 1.00 71.38 194 ALA A CA 1
ATOM 1492 C C . ALA A 1 194 ? -6.534 -12.917 19.430 1.00 71.38 194 ALA A C 1
ATOM 1494 O O . ALA A 1 194 ? -7.677 -13.239 19.765 1.00 71.38 194 ALA A O 1
ATOM 1495 N N . ALA A 1 195 ? -5.474 -13.724 19.556 1.00 58.59 195 ALA A N 1
ATOM 1496 C CA . ALA A 1 195 ? -5.473 -15.059 20.164 1.00 58.59 195 ALA A CA 1
ATOM 1497 C C . ALA A 1 195 ? -5.334 -15.010 21.696 1.00 58.59 195 ALA A C 1
ATOM 1499 O O . ALA A 1 195 ? -5.972 -15.862 22.359 1.00 58.59 195 ALA A O 1
#

Nearest PDB structures (foldseek):
  7npe-assembly2_C  TM=7.736E-01  e=6.414E-06  Vibrio cholerae
  7npe-assembly1_B  TM=7.475E-01  e=8.192E-06  Vibrio cholerae
  7npe-assembly1_A  TM=7.700E-01  e=2.462E-05  Vibrio cholerae
  2oze-assembly1_A-2  TM=7.152E-01  e=5.129E-05  Streptococcus pyogenes
  7npe-assembly2_D  TM=7.126E-01  e=1.742E-04  Vibrio cholerae

Secondary structure (DSSP, 8-state):
-EEEEESTT-HHHHHHHHTGGGS-TT-EEE-S--TTTHHHHHHHHHTT-S-EEEEE-SS--HHHHHHHHH-SEEEEEE-SSHHHHHHHHHHHHHHHHHHHHHTS--EEEEEE-SB-SSPPHHHHHHHHHHHHTT--B-S---B--HHHHHHHHH-S-TTT--TTTSS-HHHHHHHHHHHHHHHHHHHHHHHHHH-